Protein AF-A0A3N0AW78-F1 (afdb_monomer_lite)

Foldseek 3Di:
DVVVVVCVVVVPPPDVVVVVVVLVVLLVVLVVLVVVLCLVVLLVVLLQVVLLVVCCVPPVDSDDDDDPVVCVVNVVSVVVSVVSVVVCLVVQVVPPDCVLVPDPDDPLVVQLVVLLVVLLVQLVSSLVSNLVSQCVNVNPVSNPCSVVSNVSSNVSSVVSSVVSSVVSVVSSVVVVVVVVVVVVVVVD

Secondary structure (DSSP, 8-state):
-HHHHTTTTTS----HHHHHHHHHHHHHHHHHHHHHHHHHHHHHHHHHHHHHHHHHHHHS-------HHHHHHHHHHHHHHHHHHHHHHHTTTT-TTSHHHH-SS--HHHHHHHHHHHHHHHHHHHHHHHHHHHHHHHGGGSGGGHHHHHHHHHHHHHHHHHHHHHHHHHHHHHHHHHHHHHHHTT--

Radius of gyration: 22.64 Å; chains: 1; bounding box: 55×50×69 Å

Structure (mmCIF, N/CA/C/O backbone):
data_AF-A0A3N0AW78-F1
#
_entry.id   AF-A0A3N0AW78-F1
#
loop_
_atom_site.group_PDB
_atom_site.id
_atom_site.type_symbol
_atom_site.label_atom_id
_atom_site.label_alt_id
_atom_site.label_comp_id
_atom_site.label_asym_id
_atom_site.label_entity_id
_atom_site.label_seq_id
_atom_site.pdbx_PDB_ins_code
_atom_site.Cartn_x
_atom_site.Cartn_y
_atom_site.Cartn_z
_atom_site.occupancy
_atom_site.B_iso_or_equiv
_atom_site.auth_seq_id
_atom_site.auth_comp_id
_atom_site.auth_asym_id
_atom_site.auth_atom_id
_atom_site.pdbx_PDB_model_num
ATOM 1 N N . MET A 1 1 ? -12.437 31.546 28.040 1.00 51.41 1 MET A N 1
ATOM 2 C CA . MET A 1 1 ? -13.602 30.676 27.746 1.00 51.41 1 MET A CA 1
ATOM 3 C C . MET A 1 1 ? -14.716 31.369 26.940 1.00 51.41 1 MET A C 1
ATOM 5 O O . MET A 1 1 ? -15.372 30.677 26.182 1.00 51.41 1 MET A O 1
ATOM 9 N N . LYS A 1 2 ? -14.874 32.707 26.974 1.00 56.44 2 LYS A N 1
ATOM 10 C CA . LYS A 1 2 ? -15.950 33.441 26.257 1.00 56.44 2 LYS A CA 1
ATOM 11 C C . LYS A 1 2 ? -15.893 33.446 24.713 1.00 56.44 2 LYS A C 1
ATOM 13 O O . LYS A 1 2 ? -16.910 33.643 24.065 1.00 56.44 2 LYS A O 1
ATOM 18 N N . LEU A 1 3 ? -14.725 33.222 24.104 1.00 59.75 3 LEU A N 1
ATOM 19 C CA . LEU A 1 3 ? -14.561 33.245 22.638 1.00 59.75 3 LEU A CA 1
ATOM 20 C C . LEU A 1 3 ? -15.165 32.027 21.927 1.00 59.75 3 LEU A C 1
ATOM 22 O O . LEU A 1 3 ? -15.416 32.118 20.734 1.00 59.75 3 LEU A O 1
ATOM 26 N N . ILE A 1 4 ? -15.373 30.910 22.631 1.00 62.22 4 ILE A N 1
ATOM 27 C CA . ILE A 1 4 ? -15.897 29.653 22.063 1.00 62.22 4 ILE A CA 1
ATOM 28 C C . ILE A 1 4 ? -17.434 29.630 22.111 1.00 62.22 4 ILE A C 1
ATOM 30 O O . ILE A 1 4 ? -18.073 29.039 21.245 1.00 62.22 4 ILE A O 1
ATOM 34 N N . GLU A 1 5 ? -18.044 30.322 23.077 1.00 66.81 5 GLU A N 1
ATOM 35 C CA . GLU A 1 5 ? -19.503 30.370 23.244 1.00 66.81 5 GLU A CA 1
ATOM 36 C C . GLU A 1 5 ? -20.218 31.063 22.081 1.00 66.81 5 GLU A C 1
ATOM 38 O O . GLU A 1 5 ? -21.252 30.569 21.642 1.00 66.81 5 GLU A O 1
ATOM 43 N N . GLN A 1 6 ? -19.647 32.134 21.516 1.00 69.88 6 GLN A N 1
ATOM 44 C CA . GLN A 1 6 ? -20.241 32.835 20.363 1.00 69.88 6 GLN A CA 1
ATOM 45 C C . GLN A 1 6 ? -20.365 31.942 19.115 1.00 69.88 6 GLN A C 1
ATOM 47 O O . GLN A 1 6 ? -21.234 32.160 18.277 1.00 69.88 6 GLN A O 1
ATOM 52 N N . TRP A 1 7 ? -19.511 30.919 18.997 1.00 65.88 7 TRP A N 1
ATOM 53 C CA . TRP A 1 7 ? -19.499 30.015 17.849 1.00 65.88 7 TRP A CA 1
ATOM 54 C C . TRP A 1 7 ? -20.380 28.783 18.051 1.00 65.88 7 TRP A C 1
ATOM 56 O O . TRP A 1 7 ? -20.677 28.105 17.075 1.00 65.88 7 TRP A O 1
ATOM 66 N N . ARG A 1 8 ? -20.874 28.515 19.271 1.00 59.47 8 ARG A N 1
ATOM 67 C CA . ARG A 1 8 ? -21.789 27.387 19.535 1.00 59.47 8 ARG A CA 1
ATOM 68 C C . ARG A 1 8 ? -23.083 27.468 18.725 1.00 59.47 8 ARG A C 1
ATOM 70 O O . ARG A 1 8 ? -23.620 26.428 18.368 1.00 59.47 8 ARG A O 1
ATOM 77 N N . ALA A 1 9 ? -23.538 28.674 18.385 1.00 58.69 9 ALA A N 1
ATOM 78 C CA . ALA A 1 9 ? -24.692 28.879 17.511 1.00 58.69 9 ALA A CA 1
ATOM 79 C C . ALA A 1 9 ? -24.455 28.387 16.067 1.00 58.69 9 ALA A C 1
ATOM 81 O O . ALA A 1 9 ? -25.405 28.016 15.388 1.00 58.69 9 ALA A O 1
ATOM 82 N N . TYR A 1 10 ? -23.195 28.341 15.615 1.00 57.75 10 TYR A N 1
ATOM 83 C CA . TYR A 1 10 ? -22.798 27.877 14.279 1.00 57.75 10 TYR A CA 1
ATOM 84 C C . TYR A 1 10 ? -22.398 26.400 14.236 1.00 57.75 10 TYR A C 1
ATOM 86 O O . TYR A 1 10 ? -22.249 25.842 13.154 1.00 57.75 10 TYR A O 1
ATOM 94 N N . VAL A 1 11 ? -22.207 25.763 15.395 1.00 59.91 11 VAL A N 1
ATOM 95 C CA . VAL A 1 11 ? -21.771 24.358 15.480 1.00 59.91 11 VAL A CA 1
ATOM 96 C C . VAL A 1 11 ? -22.898 23.389 15.102 1.00 59.91 11 VAL A C 1
ATOM 98 O O . VAL A 1 11 ? -22.609 22.246 14.765 1.00 59.91 11 VAL A O 1
ATOM 101 N N . GLY A 1 12 ? -24.152 23.857 15.054 1.00 51.00 12 GLY A N 1
ATOM 102 C CA . GLY A 1 12 ? -25.313 23.026 14.735 1.00 51.00 12 GLY A CA 1
ATOM 103 C C . GLY A 1 12 ? -25.547 21.926 15.784 1.00 51.00 12 GLY A C 1
ATOM 104 O O . GLY A 1 12 ? -24.641 21.572 16.542 1.00 51.00 12 GLY A O 1
ATOM 105 N N . PRO A 1 13 ? -26.771 21.393 15.908 1.00 56.62 13 PRO A N 1
ATOM 106 C CA . PRO A 1 13 ? -26.997 20.223 16.742 1.00 56.62 13 PRO A CA 1
ATOM 107 C C . PRO A 1 13 ? -26.188 19.048 16.180 1.00 56.62 13 PRO A C 1
ATOM 109 O O . PRO A 1 13 ? -26.286 18.707 15.001 1.00 56.62 13 PRO A O 1
ATOM 112 N N . VAL A 1 14 ? -25.355 18.463 17.038 1.00 59.09 14 VAL A N 1
ATOM 113 C CA . VAL A 1 14 ? -24.539 17.288 16.734 1.00 59.09 14 VAL A CA 1
ATOM 114 C C . VAL A 1 14 ? -25.465 16.075 16.745 1.00 59.09 14 VAL A C 1
ATOM 116 O O . VAL A 1 14 ? -25.577 15.364 17.739 1.00 59.09 14 VAL A O 1
ATOM 119 N N . ASP A 1 15 ? -26.212 15.899 15.659 1.00 72.31 15 ASP A N 1
ATOM 120 C CA . ASP A 1 15 ? -26.985 14.684 15.453 1.00 72.31 15 ASP A CA 1
ATOM 121 C C . ASP A 1 15 ? -26.015 13.520 15.235 1.00 72.31 15 ASP A C 1
ATOM 123 O O . ASP A 1 15 ? -25.160 13.556 14.348 1.00 72.31 15 ASP A O 1
ATOM 127 N N . GLU A 1 16 ? -26.192 12.446 16.001 1.00 68.31 16 GLU A N 1
ATOM 128 C CA . GLU A 1 16 ? -25.388 11.218 15.915 1.00 68.31 16 GLU A CA 1
ATOM 129 C C . GLU A 1 16 ? -25.355 10.650 14.481 1.00 68.31 16 GLU A C 1
ATOM 131 O O . GLU A 1 16 ? -24.346 10.124 14.009 1.00 68.31 16 GLU A O 1
ATOM 136 N N . ARG A 1 17 ? -26.447 10.841 13.727 1.00 67.94 17 ARG A N 1
ATOM 137 C CA . ARG A 1 17 ? -26.541 10.476 12.305 1.00 67.94 17 ARG A CA 1
ATOM 138 C C . ARG A 1 17 ? -25.635 11.328 11.416 1.00 67.94 17 ARG A C 1
ATOM 140 O O . ARG A 1 17 ? -24.994 10.788 10.517 1.00 67.94 17 ARG A O 1
ATOM 147 N N . VAL A 1 18 ? -25.561 12.634 11.678 1.00 69.38 18 VAL A N 1
ATOM 148 C CA . VAL A 1 18 ? -24.698 13.572 10.944 1.00 69.38 18 VAL A CA 1
ATOM 149 C C . VAL A 1 18 ? -23.228 13.270 11.237 1.00 69.38 18 VAL A C 1
ATOM 151 O O . VAL A 1 18 ? -22.405 13.289 10.322 1.00 69.38 18 VAL A O 1
ATOM 154 N N . GLU A 1 19 ? -22.883 12.907 12.476 1.00 71.38 19 GLU A N 1
ATOM 155 C CA . GLU A 1 19 ? -21.530 12.449 12.815 1.00 71.38 19 GLU A CA 1
ATOM 156 C C . GLU A 1 19 ? -21.161 11.135 12.116 1.00 71.38 19 GLU A C 1
ATOM 158 O O . GLU A 1 19 ? -20.058 11.016 11.573 1.00 71.38 19 GLU A O 1
ATOM 163 N N . ALA A 1 20 ? -22.079 10.165 12.079 1.00 69.88 20 ALA A N 1
ATOM 164 C CA . ALA A 1 20 ? -21.865 8.889 11.402 1.00 69.88 20 ALA A CA 1
ATOM 165 C C . ALA A 1 20 ? -21.663 9.066 9.887 1.00 69.88 20 ALA A C 1
ATOM 167 O O . ALA A 1 20 ? -20.743 8.483 9.302 1.00 69.88 20 ALA A O 1
ATOM 168 N N . GLU A 1 21 ? -22.482 9.903 9.248 1.00 73.00 21 GLU A N 1
ATOM 169 C CA . GLU A 1 21 ? -22.379 10.196 7.819 1.00 73.00 21 GLU A CA 1
ATOM 170 C C . GLU A 1 21 ? -21.106 10.986 7.487 1.00 73.00 21 GLU A C 1
ATOM 172 O O . GLU A 1 21 ? -20.368 10.620 6.570 1.00 73.00 21 GLU A O 1
ATOM 177 N N . SER A 1 22 ? -20.774 11.997 8.292 1.00 71.69 22 SER A N 1
ATOM 178 C CA . SER A 1 22 ? -19.525 12.756 8.184 1.00 71.69 22 SER A CA 1
ATOM 179 C C . SER A 1 22 ? -18.301 11.841 8.301 1.00 71.69 22 SER A C 1
ATOM 181 O O . SER A 1 22 ? -17.409 11.867 7.449 1.00 71.69 22 SER A O 1
ATOM 183 N N . ASN A 1 23 ? -18.283 10.940 9.290 1.00 76.81 23 ASN A N 1
ATOM 184 C CA . ASN A 1 23 ? -17.215 9.955 9.452 1.00 76.81 23 ASN A CA 1
ATOM 185 C C . ASN A 1 23 ? -17.100 9.041 8.223 1.00 76.81 23 ASN A C 1
ATOM 187 O O . ASN A 1 23 ? -15.996 8.811 7.731 1.00 76.81 23 ASN A O 1
ATOM 191 N N . ARG A 1 24 ? -18.225 8.569 7.672 1.00 76.19 24 ARG A N 1
ATOM 192 C CA . ARG A 1 24 ? -18.238 7.756 6.448 1.00 76.19 24 ARG A CA 1
ATOM 193 C C . ARG A 1 24 ? -17.632 8.502 5.258 1.00 76.19 24 ARG A C 1
ATOM 195 O O . ARG A 1 24 ? -16.823 7.917 4.540 1.00 76.19 24 ARG A O 1
ATOM 202 N N . ILE A 1 25 ? -17.977 9.774 5.067 1.00 79.38 25 ILE A N 1
ATOM 203 C CA . ILE A 1 25 ? -17.415 10.612 3.997 1.00 79.38 25 ILE A CA 1
ATOM 204 C C . ILE A 1 25 ? -15.894 10.728 4.157 1.00 79.38 25 ILE A C 1
ATOM 206 O O . ILE A 1 25 ? -15.162 10.489 3.196 1.00 79.38 25 ILE A O 1
ATOM 210 N N . TYR A 1 26 ? -15.402 11.004 5.370 1.00 80.31 26 TYR A N 1
ATOM 211 C CA . TYR A 1 26 ? -13.960 11.069 5.632 1.00 80.31 26 TYR A CA 1
ATOM 212 C C . TYR A 1 26 ? -13.252 9.737 5.379 1.00 80.31 26 TYR A C 1
ATOM 214 O O . TYR A 1 26 ? -12.168 9.733 4.798 1.00 80.31 26 TYR A O 1
ATOM 222 N N . LYS A 1 27 ? -13.864 8.609 5.761 1.00 79.62 27 LYS A N 1
ATOM 223 C CA . LYS A 1 27 ? -13.319 7.271 5.492 1.00 79.62 27 LYS A CA 1
ATOM 224 C C . LYS A 1 27 ? -13.191 7.011 3.994 1.00 79.62 27 LYS A C 1
ATOM 226 O O . LYS A 1 27 ? -12.123 6.618 3.533 1.00 79.62 27 LYS A O 1
ATOM 231 N N . VAL A 1 28 ? -14.256 7.253 3.230 1.00 83.75 28 VAL A N 1
ATOM 232 C CA . VAL A 1 28 ? -14.262 7.039 1.773 1.00 83.75 28 VAL A CA 1
ATOM 233 C C . VAL A 1 28 ? -13.249 7.955 1.090 1.00 83.75 28 VAL A C 1
ATOM 235 O O . VAL A 1 28 ? -12.439 7.481 0.294 1.00 83.75 28 VAL A O 1
ATOM 238 N N . GLY A 1 29 ? -13.245 9.245 1.439 1.00 84.75 29 GLY A N 1
ATOM 239 C CA . GLY A 1 29 ? -12.297 10.215 0.895 1.00 84.75 29 GLY A CA 1
ATOM 240 C C . GLY A 1 29 ? -10.846 9.842 1.196 1.00 84.75 29 GLY A C 1
ATOM 241 O O . GLY A 1 29 ? -9.999 9.897 0.307 1.00 84.75 29 GLY A O 1
ATOM 242 N N . PHE A 1 30 ? -10.566 9.386 2.418 1.00 85.56 30 PHE A N 1
ATOM 243 C CA . PHE A 1 30 ? -9.241 8.912 2.796 1.00 85.56 30 PHE A CA 1
ATOM 244 C C . PHE A 1 30 ? -8.821 7.664 2.017 1.00 85.56 30 PHE A C 1
ATOM 246 O O . PHE A 1 30 ? -7.728 7.653 1.460 1.00 85.56 30 PHE A O 1
ATOM 253 N N . ILE A 1 31 ? -9.685 6.646 1.919 1.00 85.19 31 ILE A N 1
ATOM 254 C CA . ILE A 1 31 ? -9.394 5.427 1.148 1.00 85.19 31 ILE A CA 1
ATOM 255 C C . ILE A 1 31 ? -9.083 5.784 -0.308 1.00 85.19 31 ILE A C 1
ATOM 257 O O . ILE A 1 31 ? -8.090 5.307 -0.853 1.00 85.19 31 ILE A O 1
ATOM 261 N N . MET A 1 32 ? -9.895 6.646 -0.925 1.00 87.62 32 MET A N 1
ATOM 262 C CA . MET A 1 32 ? -9.710 7.065 -2.314 1.00 87.62 32 MET A CA 1
ATOM 263 C C . MET A 1 32 ? -8.387 7.815 -2.509 1.00 87.62 32 MET A C 1
ATOM 265 O O . MET A 1 32 ? -7.637 7.506 -3.436 1.00 87.62 32 MET A O 1
ATOM 269 N N . LEU A 1 33 ? -8.070 8.758 -1.614 1.00 88.38 33 LEU A N 1
ATOM 270 C CA . LEU A 1 33 ? -6.824 9.522 -1.655 1.00 88.38 33 LEU A CA 1
ATOM 271 C C . LEU A 1 33 ? -5.602 8.620 -1.457 1.00 88.38 33 LEU A C 1
ATOM 273 O O . LEU A 1 33 ? -4.654 8.692 -2.234 1.00 88.38 33 LEU A O 1
ATOM 277 N N . THR A 1 34 ? -5.619 7.761 -0.436 1.00 86.62 34 THR A N 1
ATOM 278 C CA . THR A 1 34 ? -4.512 6.847 -0.143 1.00 86.62 34 THR A CA 1
ATOM 279 C C . THR A 1 34 ? -4.315 5.845 -1.272 1.00 86.62 34 THR A C 1
ATOM 281 O O . THR A 1 34 ? -3.180 5.618 -1.677 1.00 86.62 34 THR A O 1
ATOM 284 N N . PHE A 1 35 ? -5.392 5.292 -1.836 1.00 87.50 35 PHE A N 1
ATOM 285 C CA . PHE A 1 35 ? -5.299 4.399 -2.989 1.00 87.50 35 PHE A CA 1
ATOM 286 C C . PHE A 1 35 ? -4.679 5.102 -4.204 1.00 87.50 35 PHE A C 1
ATOM 288 O O . PHE A 1 35 ? -3.705 4.603 -4.765 1.00 87.50 35 PHE A O 1
ATOM 295 N N . GLY A 1 36 ? -5.184 6.284 -4.574 1.00 87.88 36 GLY A N 1
ATOM 296 C CA . GLY A 1 36 ? -4.647 7.061 -5.693 1.00 87.88 36 GLY A CA 1
ATOM 297 C C . GLY A 1 36 ? -3.179 7.449 -5.496 1.00 87.88 36 GLY A C 1
ATOM 298 O O . GLY A 1 36 ? -2.376 7.319 -6.419 1.00 87.88 36 GLY A O 1
ATOM 299 N N . LEU A 1 37 ? -2.805 7.850 -4.276 1.00 88.81 37 LEU A N 1
ATOM 300 C CA . LEU A 1 37 ? -1.420 8.156 -3.925 1.00 88.81 37 LEU A CA 1
ATOM 301 C C . LEU A 1 37 ? -0.519 6.923 -4.058 1.00 88.81 37 LEU A C 1
ATOM 303 O O . LEU A 1 37 ? 0.545 7.014 -4.660 1.00 88.81 37 LEU A O 1
ATOM 307 N N . LEU A 1 38 ? -0.936 5.770 -3.529 1.00 87.75 38 LEU A N 1
ATOM 308 C CA . LEU A 1 38 ? -0.159 4.532 -3.614 1.00 87.75 38 LEU A CA 1
ATOM 309 C C . LEU A 1 38 ? 0.031 4.072 -5.062 1.00 87.75 38 LEU A C 1
ATOM 311 O O . LEU A 1 38 ? 1.125 3.637 -5.411 1.00 87.75 38 LEU A O 1
ATOM 315 N N . VAL A 1 39 ? -0.990 4.210 -5.913 1.00 90.12 39 VAL A N 1
ATOM 316 C CA . VAL A 1 39 ? -0.874 3.933 -7.354 1.00 90.12 39 VAL A CA 1
ATOM 317 C C . VAL A 1 39 ? 0.134 4.873 -8.008 1.00 90.12 39 VAL A C 1
ATOM 319 O O . VAL A 1 39 ? 1.018 4.406 -8.722 1.00 90.12 39 VAL A O 1
ATOM 322 N N . ALA A 1 40 ? 0.041 6.179 -7.747 1.00 88.31 40 ALA A N 1
ATOM 323 C CA . ALA A 1 40 ? 0.942 7.168 -8.333 1.00 88.31 40 ALA A CA 1
ATOM 324 C C . ALA A 1 40 ? 2.402 6.945 -7.905 1.00 88.31 40 ALA A C 1
ATOM 326 O O . ALA A 1 40 ? 3.297 6.920 -8.749 1.00 88.31 40 ALA A O 1
ATOM 327 N N . LEU A 1 41 ? 2.640 6.723 -6.609 1.00 87.25 41 LEU A N 1
ATOM 328 C CA . LEU A 1 41 ? 3.973 6.443 -6.070 1.00 87.25 41 LEU A CA 1
ATOM 329 C C . LEU A 1 41 ? 4.507 5.091 -6.546 1.00 87.25 41 LEU A C 1
ATOM 331 O O . LEU A 1 41 ? 5.673 4.978 -6.920 1.00 87.25 41 LEU A O 1
ATOM 335 N N . GLY A 1 42 ? 3.657 4.065 -6.564 1.00 87.50 42 GLY A N 1
ATOM 336 C CA . GLY A 1 42 ? 4.005 2.748 -7.084 1.00 87.50 42 GLY A CA 1
ATOM 337 C C . GLY A 1 42 ? 4.415 2.828 -8.552 1.00 87.50 42 GLY A C 1
ATOM 338 O O . GLY A 1 42 ? 5.451 2.302 -8.932 1.00 87.50 42 GLY A O 1
ATOM 339 N N . TYR A 1 43 ? 3.664 3.555 -9.374 1.00 89.75 43 TYR A N 1
ATOM 340 C CA . TYR A 1 43 ? 4.002 3.728 -10.781 1.00 89.75 43 TYR A CA 1
ATOM 341 C C . TYR A 1 43 ? 5.313 4.496 -10.991 1.00 89.75 43 TYR A C 1
ATOM 343 O O . TYR A 1 43 ? 6.199 4.017 -11.699 1.00 89.75 43 TYR A O 1
ATOM 351 N N . ASP A 1 44 ? 5.465 5.657 -10.342 1.00 88.19 44 ASP A N 1
ATOM 352 C CA . ASP A 1 44 ? 6.671 6.488 -10.447 1.00 88.19 44 ASP A CA 1
ATOM 353 C C . ASP A 1 44 ? 7.924 5.714 -10.003 1.00 88.19 44 ASP A C 1
ATOM 355 O O . ASP A 1 44 ? 8.942 5.737 -10.697 1.00 88.19 44 ASP A O 1
ATOM 359 N N . THR A 1 45 ? 7.837 4.944 -8.912 1.00 85.56 45 THR A N 1
ATOM 360 C CA . THR A 1 45 ? 8.948 4.093 -8.452 1.00 85.56 45 THR A CA 1
ATOM 361 C C . THR A 1 45 ? 9.295 2.987 -9.448 1.00 85.56 45 THR A C 1
ATOM 363 O O . THR A 1 45 ? 10.481 2.751 -9.681 1.00 85.56 45 THR A O 1
ATOM 366 N N . MET A 1 46 ? 8.307 2.355 -10.094 1.00 88.25 46 MET A N 1
ATOM 367 C CA . MET A 1 46 ? 8.560 1.337 -11.122 1.00 88.25 46 MET A CA 1
ATOM 368 C C . MET A 1 46 ? 9.242 1.924 -12.359 1.00 88.25 46 MET A C 1
ATOM 370 O O . MET A 1 46 ? 10.258 1.387 -12.796 1.00 88.25 46 MET A O 1
ATOM 374 N N . VAL A 1 47 ? 8.733 3.037 -12.900 1.00 88.56 47 VAL A N 1
ATOM 375 C CA . VAL A 1 47 ? 9.340 3.721 -14.059 1.00 88.56 47 VAL A CA 1
ATOM 376 C C . VAL A 1 47 ? 10.793 4.069 -13.759 1.00 88.56 47 VAL A C 1
ATOM 378 O O . VAL A 1 47 ? 11.693 3.751 -14.536 1.00 88.56 47 VAL A O 1
ATOM 381 N N . ARG A 1 48 ? 11.032 4.663 -12.589 1.00 85.44 48 ARG A N 1
ATOM 382 C CA . ARG A 1 48 ? 12.367 5.011 -12.106 1.00 85.44 48 ARG A CA 1
ATOM 383 C C . ARG A 1 48 ? 13.275 3.791 -12.038 1.00 85.44 48 ARG A C 1
ATOM 385 O O . ARG A 1 48 ? 14.354 3.809 -12.623 1.00 85.44 48 ARG A O 1
ATOM 392 N N . GLN A 1 49 ? 12.844 2.725 -11.373 1.00 86.19 49 GLN A N 1
ATOM 393 C CA . GLN A 1 49 ? 13.636 1.506 -11.246 1.00 86.19 49 GLN A CA 1
ATOM 394 C C . GLN A 1 49 ? 14.065 0.955 -12.617 1.00 86.19 49 GLN A C 1
ATOM 396 O O . GLN A 1 49 ? 15.211 0.541 -12.771 1.00 86.19 49 GLN A O 1
ATOM 401 N N . ILE A 1 50 ? 13.176 0.977 -13.616 1.00 85.38 50 ILE A N 1
ATOM 402 C CA . ILE A 1 50 ? 13.479 0.503 -14.979 1.00 85.38 50 ILE A CA 1
ATOM 403 C C . ILE A 1 50 ? 14.510 1.398 -15.654 1.00 85.38 50 ILE A C 1
ATOM 405 O O . ILE A 1 50 ? 15.459 0.891 -16.243 1.00 85.38 50 ILE A O 1
ATOM 409 N N . VAL A 1 51 ? 14.337 2.719 -15.563 1.00 86.25 51 VAL A N 1
ATOM 410 C CA . VAL A 1 51 ? 15.287 3.685 -16.130 1.00 86.25 51 VAL A CA 1
ATOM 411 C C . VAL A 1 51 ? 16.673 3.488 -15.522 1.00 86.25 51 VAL A C 1
ATOM 413 O O . VAL A 1 51 ? 17.652 3.441 -16.257 1.00 86.25 51 VAL A O 1
ATOM 416 N N . TRP A 1 52 ? 16.747 3.299 -14.204 1.00 84.38 52 TRP A N 1
ATOM 417 C CA . TRP A 1 52 ? 18.006 3.061 -13.503 1.00 84.38 52 TRP A CA 1
ATOM 418 C C . TRP A 1 52 ? 18.690 1.761 -13.933 1.00 84.38 52 TRP A C 1
ATOM 420 O O . TRP A 1 52 ? 19.879 1.769 -14.235 1.00 84.38 52 TRP A O 1
ATOM 430 N N . MET A 1 53 ? 17.943 0.654 -14.010 1.00 83.00 53 MET A N 1
ATOM 431 C CA . MET A 1 53 ? 18.478 -0.624 -14.501 1.00 83.00 53 MET A CA 1
ATOM 432 C C . MET A 1 53 ? 18.998 -0.492 -15.935 1.00 83.00 53 MET A C 1
ATOM 434 O O . MET A 1 53 ? 20.113 -0.905 -16.233 1.00 83.00 53 MET A O 1
ATOM 438 N N . ARG A 1 54 ? 18.219 0.160 -16.802 1.00 81.12 54 ARG A N 1
ATOM 439 C CA . ARG A 1 54 ? 18.586 0.398 -18.199 1.00 81.12 54 ARG A CA 1
ATOM 440 C C . ARG A 1 54 ? 19.855 1.240 -18.325 1.00 81.12 54 ARG A C 1
ATOM 442 O O . ARG A 1 54 ? 20.667 0.991 -19.207 1.00 81.12 54 ARG A O 1
ATOM 449 N N . GLU A 1 55 ? 20.014 2.249 -17.477 1.00 82.38 55 GLU A N 1
ATOM 450 C CA . GLU A 1 55 ? 21.203 3.097 -17.468 1.00 82.38 55 GLU A CA 1
ATOM 451 C C . GLU A 1 55 ? 22.446 2.313 -17.036 1.00 82.38 55 GLU A C 1
ATOM 453 O O . GLU A 1 55 ? 23.474 2.400 -17.703 1.00 82.38 55 GLU A O 1
ATOM 458 N N . ILE A 1 56 ? 22.337 1.476 -15.998 1.00 83.25 56 ILE A N 1
ATOM 459 C CA . ILE A 1 56 ? 23.421 0.571 -15.586 1.00 83.25 56 ILE A CA 1
ATOM 460 C C . ILE A 1 56 ? 23.859 -0.319 -16.747 1.00 83.25 56 ILE A C 1
ATOM 462 O O . ILE A 1 56 ? 25.057 -0.420 -17.005 1.00 83.25 56 ILE A O 1
ATOM 466 N N . ASP A 1 57 ? 22.905 -0.913 -17.465 1.00 80.50 57 ASP A N 1
ATOM 467 C CA . ASP A 1 57 ? 23.198 -1.793 -18.598 1.00 80.50 57 ASP A CA 1
ATOM 468 C C . ASP A 1 57 ? 23.915 -1.058 -19.747 1.00 80.50 57 ASP A C 1
ATOM 470 O O . ASP A 1 57 ? 24.704 -1.662 -20.473 1.00 80.50 57 ASP A O 1
ATOM 474 N N . MET A 1 58 ? 23.657 0.243 -19.928 1.00 80.81 58 MET A N 1
ATOM 475 C CA . MET A 1 58 ? 24.220 1.037 -21.028 1.00 80.81 58 MET A CA 1
ATOM 476 C C . MET A 1 58 ? 25.556 1.705 -20.704 1.00 80.81 58 MET A C 1
ATOM 478 O O . MET A 1 58 ? 26.428 1.767 -21.569 1.00 80.81 58 MET A O 1
ATOM 482 N N . THR A 1 59 ? 25.705 2.271 -19.507 1.00 79.62 59 THR A N 1
ATOM 483 C CA . THR A 1 59 ? 26.828 3.162 -19.162 1.00 79.62 59 THR A CA 1
ATOM 484 C C . THR A 1 59 ? 27.634 2.679 -17.960 1.00 79.62 59 THR A C 1
ATOM 486 O O . THR A 1 59 ? 28.706 3.221 -17.694 1.00 79.62 59 THR A O 1
ATOM 489 N N . GLY A 1 60 ? 27.148 1.684 -17.208 1.00 77.31 60 GLY A N 1
ATOM 490 C CA . GLY A 1 60 ? 27.778 1.184 -15.979 1.00 77.31 60 GLY A CA 1
ATOM 491 C C . GLY A 1 60 ? 27.724 2.152 -14.789 1.00 77.31 60 GLY A C 1
ATOM 492 O O . GLY A 1 60 ? 27.997 1.755 -13.657 1.00 77.31 60 GLY A O 1
ATOM 493 N N . SER A 1 61 ? 27.333 3.410 -15.006 1.00 66.62 61 SER A N 1
ATOM 494 C CA . SER A 1 61 ? 27.082 4.402 -13.967 1.00 66.62 61 SER A CA 1
ATOM 495 C C . SER A 1 61 ? 25.572 4.573 -13.830 1.00 66.62 61 SER A C 1
ATOM 497 O O . SER A 1 61 ? 24.966 5.284 -14.621 1.00 66.62 61 SER A O 1
ATOM 499 N N . GLY A 1 62 ? 24.942 3.921 -12.850 1.00 63.25 62 GLY A N 1
ATOM 500 C CA . GLY A 1 62 ? 23.511 4.087 -12.553 1.00 63.25 62 GLY A CA 1
ATOM 501 C C . GLY A 1 62 ? 23.193 5.462 -11.953 1.00 63.25 62 GLY A C 1
ATOM 502 O O . GLY A 1 62 ? 22.738 5.547 -10.808 1.00 63.25 62 GLY A O 1
ATOM 503 N N . ALA A 1 63 ? 23.511 6.535 -12.678 1.00 63.12 63 ALA A N 1
ATOM 504 C CA . ALA A 1 63 ? 23.475 7.918 -12.237 1.00 63.12 63 ALA A CA 1
ATOM 505 C C . ALA A 1 63 ? 22.038 8.453 -12.224 1.00 63.12 63 ALA A C 1
ATOM 507 O O . ALA A 1 63 ? 21.628 9.298 -13.014 1.00 63.12 63 ALA A O 1
ATOM 508 N N . MET A 1 64 ? 21.268 8.003 -11.239 1.00 64.69 64 MET A N 1
ATOM 509 C CA . MET A 1 64 ? 19.908 8.476 -11.049 1.00 64.69 64 MET A CA 1
ATOM 510 C C . MET A 1 64 ? 19.883 9.893 -10.461 1.00 64.69 64 MET A C 1
ATOM 512 O O . MET A 1 64 ? 20.215 10.103 -9.292 1.00 64.69 64 MET A O 1
ATOM 516 N N . GLN A 1 65 ? 19.447 10.880 -11.247 1.00 62.59 65 GLN A N 1
ATOM 517 C CA . GLN A 1 65 ? 19.218 12.231 -10.736 1.00 62.59 65 GLN A CA 1
ATOM 518 C C . GLN A 1 65 ? 17.873 12.321 -10.013 1.00 62.59 65 GLN A C 1
ATOM 520 O O . GLN A 1 65 ? 16.797 12.252 -10.610 1.00 62.59 65 GLN A O 1
ATOM 525 N N . TYR A 1 66 ? 17.941 12.522 -8.700 1.00 63.31 66 TYR A N 1
ATOM 526 C CA . TYR A 1 66 ? 16.780 12.828 -7.882 1.00 63.31 66 TYR A CA 1
ATOM 527 C C . TYR A 1 66 ? 16.639 14.334 -7.674 1.00 63.31 66 TYR A C 1
ATOM 529 O O . TYR A 1 66 ? 17.546 14.997 -7.174 1.00 63.31 66 TYR A O 1
ATOM 537 N N . GLY A 1 67 ? 15.457 14.872 -7.972 1.00 74.44 67 GLY A N 1
ATOM 538 C CA . GLY A 1 67 ? 15.086 16.201 -7.498 1.00 74.44 67 GLY A CA 1
ATOM 539 C C . GLY A 1 67 ? 14.743 16.139 -6.011 1.00 74.44 67 GLY A C 1
ATOM 540 O O . GLY A 1 67 ? 13.755 15.507 -5.643 1.00 74.44 67 GLY A O 1
ATOM 541 N N . MET A 1 68 ? 15.511 16.821 -5.156 1.00 75.06 68 MET A N 1
ATOM 542 C CA . MET A 1 68 ? 15.253 16.911 -3.705 1.00 75.06 68 MET A CA 1
ATOM 543 C C . MET A 1 68 ? 13.799 17.310 -3.389 1.00 75.06 68 MET A C 1
ATOM 545 O O . MET A 1 68 ? 13.183 16.782 -2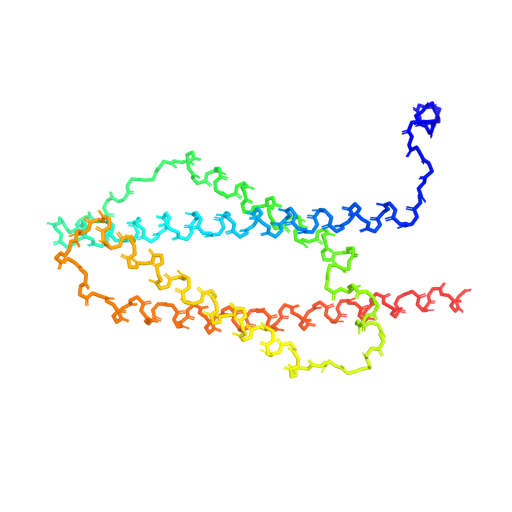.465 1.00 75.06 68 MET A O 1
ATOM 549 N N . PHE A 1 69 ? 13.225 18.194 -4.210 1.00 81.56 69 PHE A N 1
ATOM 550 C CA . PHE A 1 69 ? 11.839 18.644 -4.092 1.00 81.56 69 PHE A CA 1
ATOM 551 C C . PHE A 1 69 ? 10.813 17.508 -4.247 1.00 81.56 69 PHE A C 1
ATOM 553 O O . PHE A 1 69 ? 9.841 17.454 -3.498 1.00 81.56 69 PHE A O 1
ATOM 560 N N . HIS A 1 70 ? 11.045 16.562 -5.163 1.00 80.19 70 HIS A N 1
ATOM 561 C CA . HIS A 1 70 ? 10.142 15.429 -5.381 1.00 80.19 70 HIS A CA 1
ATOM 562 C C . HIS A 1 70 ? 10.042 14.552 -4.127 1.00 80.19 70 HIS A C 1
ATOM 564 O O . HIS A 1 70 ? 8.945 14.256 -3.657 1.00 80.19 70 HIS A O 1
ATOM 570 N N . PHE A 1 71 ? 11.184 14.213 -3.522 1.00 79.62 71 PHE A N 1
ATOM 571 C CA . PHE A 1 71 ? 11.203 13.442 -2.280 1.00 79.62 71 PHE A CA 1
ATOM 572 C C . PHE A 1 71 ? 10.524 14.162 -1.123 1.00 79.62 71 PHE A C 1
ATOM 574 O O . PHE A 1 71 ? 9.827 13.515 -0.343 1.00 79.62 71 PHE A O 1
ATOM 581 N N . ALA A 1 72 ? 10.703 15.479 -1.014 1.00 85.50 72 ALA A N 1
ATOM 582 C CA . ALA A 1 72 ? 10.066 16.264 0.035 1.00 85.50 72 ALA A CA 1
ATOM 583 C C . ALA A 1 72 ? 8.532 16.183 -0.059 1.00 85.50 72 ALA A C 1
ATOM 585 O O . ALA A 1 72 ? 7.871 15.879 0.934 1.00 85.50 72 ALA A O 1
ATOM 586 N N . VAL A 1 73 ? 7.973 16.373 -1.259 1.00 86.38 73 VAL A N 1
ATOM 587 C CA . VAL A 1 73 ? 6.520 16.310 -1.490 1.00 86.38 73 VAL A CA 1
ATOM 588 C C . VAL A 1 73 ? 5.979 14.899 -1.251 1.00 86.38 73 VAL A C 1
ATOM 590 O O . VAL A 1 73 ? 4.990 14.737 -0.537 1.00 86.38 73 VAL A O 1
ATOM 593 N N . VAL A 1 74 ? 6.641 13.868 -1.782 1.00 83.56 74 VAL A N 1
ATOM 594 C CA . VAL A 1 74 ? 6.226 12.468 -1.587 1.00 83.56 74 VAL A CA 1
ATOM 595 C C . VAL A 1 74 ? 6.259 12.080 -0.109 1.00 83.56 74 VAL A C 1
ATOM 597 O O . VAL A 1 74 ? 5.301 11.501 0.402 1.00 83.56 74 VAL A O 1
ATOM 600 N N . SER A 1 75 ? 7.326 12.443 0.603 1.00 83.44 75 SER A N 1
ATOM 601 C CA . SER A 1 75 ? 7.471 12.142 2.032 1.00 83.44 75 SER A CA 1
ATOM 602 C C . SER A 1 75 ? 6.401 12.845 2.865 1.00 83.44 75 SER A C 1
ATOM 604 O O . SER A 1 75 ? 5.841 12.249 3.783 1.00 83.44 75 SER A O 1
ATOM 606 N N . TRP A 1 76 ? 6.066 14.091 2.520 1.00 89.25 76 TRP A N 1
ATOM 607 C CA . TRP A 1 76 ? 4.986 14.831 3.167 1.00 89.25 76 TRP A CA 1
ATOM 608 C C . TRP A 1 76 ? 3.614 14.175 2.943 1.00 89.25 76 TRP A C 1
ATOM 610 O O . TRP A 1 76 ? 2.832 14.015 3.883 1.00 89.25 76 TRP A O 1
ATOM 620 N N . LEU A 1 77 ? 3.322 13.729 1.719 1.00 86.69 77 LEU A N 1
ATOM 621 C CA . LEU A 1 77 ? 2.073 13.028 1.402 1.00 86.69 77 LEU A CA 1
ATOM 622 C C . LEU A 1 77 ? 1.969 11.670 2.116 1.00 86.69 77 LEU A C 1
ATOM 624 O O . LEU A 1 77 ? 0.907 11.316 2.628 1.00 86.69 77 LEU A O 1
ATOM 628 N N . LEU A 1 78 ? 3.076 10.935 2.228 1.00 84.69 78 LEU A N 1
ATOM 629 C CA . LEU A 1 78 ? 3.123 9.696 3.006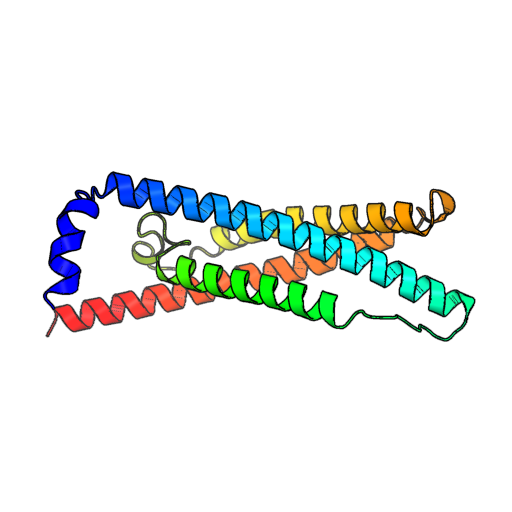 1.00 84.69 78 LEU A CA 1
ATOM 630 C C . LEU A 1 78 ? 2.905 9.954 4.502 1.00 84.69 78 LEU A C 1
ATOM 632 O O . LEU A 1 78 ? 2.121 9.247 5.137 1.00 84.69 78 LEU A O 1
ATOM 636 N N . LEU A 1 79 ? 3.542 10.990 5.058 1.00 88.62 79 LEU A N 1
ATOM 637 C CA . LEU A 1 79 ? 3.370 11.383 6.456 1.00 88.62 79 LEU A CA 1
ATOM 638 C C . LEU A 1 79 ? 1.915 11.756 6.758 1.00 88.62 79 LEU A C 1
ATOM 640 O O . LEU A 1 79 ? 1.352 11.288 7.746 1.00 88.62 79 LEU A O 1
ATOM 644 N N . THR A 1 80 ? 1.289 12.568 5.906 1.00 87.69 80 THR A N 1
ATOM 645 C CA . THR A 1 80 ? -0.118 12.960 6.084 1.00 87.69 80 THR A CA 1
ATOM 646 C C . THR A 1 80 ? -1.051 11.752 6.015 1.00 87.69 80 THR A C 1
ATOM 648 O O . THR A 1 80 ? -1.916 11.614 6.881 1.00 87.69 80 THR A O 1
ATOM 651 N N . CYS A 1 81 ? -0.826 10.814 5.088 1.00 86.88 81 CYS A N 1
ATOM 652 C CA . CYS A 1 81 ? -1.587 9.564 5.044 1.00 86.88 81 CYS A CA 1
ATOM 653 C C . CYS A 1 81 ? -1.407 8.720 6.313 1.00 86.88 81 CYS A C 1
ATOM 655 O O . CYS A 1 81 ? -2.391 8.210 6.849 1.00 86.88 81 CYS A O 1
ATOM 657 N N . LEU A 1 82 ? -0.179 8.612 6.832 1.00 86.56 82 LEU A N 1
ATOM 658 C CA . LEU A 1 82 ? 0.112 7.896 8.076 1.00 86.56 82 LEU A CA 1
ATOM 659 C C . LEU A 1 82 ? -0.631 8.522 9.265 1.00 86.56 82 LEU A C 1
ATOM 661 O O . LEU A 1 82 ? -1.280 7.817 10.037 1.00 86.56 82 LEU A O 1
ATOM 665 N N . VAL A 1 83 ? -0.578 9.850 9.398 1.00 86.50 83 VAL A N 1
ATOM 666 C CA . VAL A 1 83 ? -1.277 10.580 10.464 1.00 86.50 83 VAL A CA 1
ATOM 667 C C . VAL A 1 83 ? -2.787 10.362 10.360 1.00 86.50 83 VAL A C 1
ATOM 669 O O . VAL A 1 83 ? -3.423 10.015 11.356 1.00 86.50 83 VAL A O 1
ATOM 672 N N . CYS A 1 84 ? -3.368 10.485 9.164 1.00 84.88 84 CYS A N 1
ATOM 673 C CA . CYS A 1 84 ? -4.787 10.214 8.936 1.00 84.88 84 CYS A CA 1
ATOM 674 C C . CYS A 1 84 ? -5.167 8.766 9.282 1.00 84.88 84 CYS A C 1
ATOM 676 O O . CYS A 1 84 ? -6.183 8.560 9.948 1.00 84.88 84 CYS A O 1
ATOM 678 N N . ALA A 1 85 ? -4.343 7.780 8.910 1.00 81.56 85 ALA A N 1
ATOM 679 C CA . ALA A 1 85 ? -4.556 6.376 9.257 1.00 81.56 85 ALA A CA 1
ATOM 680 C C . ALA A 1 85 ? -4.553 6.159 10.778 1.00 81.56 85 ALA A C 1
ATOM 682 O O . ALA A 1 85 ? -5.428 5.470 11.307 1.00 81.56 85 ALA A O 1
ATOM 683 N N . VAL A 1 86 ? -3.616 6.783 11.504 1.00 80.69 86 VAL A N 1
ATOM 684 C CA . VAL A 1 86 ? -3.551 6.722 12.974 1.00 80.69 86 VAL A CA 1
ATOM 685 C C . VAL A 1 86 ? -4.789 7.361 13.600 1.00 80.69 86 VAL A C 1
ATOM 687 O O . VAL A 1 86 ? -5.411 6.761 14.477 1.00 80.69 86 VAL A O 1
ATOM 690 N N . LEU A 1 87 ? -5.182 8.556 13.154 1.00 81.56 87 LEU A N 1
ATOM 691 C CA . LEU A 1 87 ? -6.349 9.262 13.688 1.00 81.56 87 LEU A CA 1
ATOM 692 C C . LEU A 1 87 ? -7.646 8.477 13.455 1.00 81.56 87 LEU A C 1
ATOM 694 O O . LEU A 1 87 ? -8.454 8.341 14.374 1.00 81.56 87 LEU A O 1
ATOM 698 N N . GLN A 1 88 ? -7.818 7.897 12.269 1.00 74.38 88 GLN A N 1
ATOM 699 C CA . GLN A 1 88 ? -8.972 7.058 11.950 1.00 74.38 88 GLN A CA 1
ATOM 700 C C . GLN A 1 88 ? -8.953 5.744 12.737 1.00 74.38 88 GLN A C 1
ATOM 702 O O . GLN A 1 88 ? -9.974 5.350 13.299 1.00 74.38 88 GLN A O 1
ATOM 707 N N . SER A 1 89 ? -7.788 5.108 12.889 1.00 70.31 89 SER A N 1
ATOM 708 C CA . SER A 1 89 ? -7.636 3.912 13.731 1.00 70.31 89 SER A CA 1
ATOM 709 C C . SER A 1 89 ? -7.994 4.195 15.191 1.00 70.31 89 SER A C 1
ATOM 711 O O . SER A 1 89 ? -8.601 3.358 15.855 1.00 70.31 89 SER A O 1
ATOM 713 N N . ARG A 1 90 ? -7.680 5.395 15.702 1.00 69.12 90 ARG A N 1
ATOM 714 C CA . ARG A 1 90 ? -8.058 5.811 17.061 1.00 69.12 90 ARG A CA 1
ATOM 715 C C . ARG A 1 90 ? -9.561 6.011 17.233 1.00 69.12 90 ARG A C 1
ATOM 717 O O . ARG A 1 90 ? -10.026 5.753 18.340 1.00 69.12 90 ARG A O 1
ATOM 724 N N . LYS A 1 91 ? -10.269 6.446 16.185 1.00 66.75 91 LYS A N 1
ATOM 725 C CA . LYS A 1 91 ? -11.733 6.613 16.148 1.00 66.75 91 LYS A CA 1
ATOM 726 C C . LYS A 1 91 ? -12.499 5.316 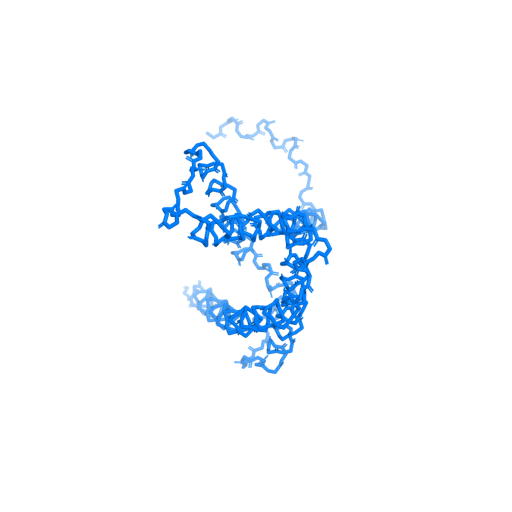15.840 1.00 66.75 91 LYS A C 1
ATOM 728 O O . LYS A 1 91 ? -13.714 5.365 15.712 1.00 66.75 91 LYS A O 1
ATOM 733 N N . GLY A 1 92 ? -11.814 4.177 15.703 1.00 59.03 92 GLY A N 1
ATOM 734 C CA . GLY A 1 92 ? -12.469 2.896 15.427 1.00 59.03 92 GLY A CA 1
ATOM 735 C C . GLY A 1 92 ? -12.715 2.633 13.941 1.00 59.03 92 GLY A C 1
ATOM 736 O O . GLY A 1 92 ? -13.711 2.026 13.581 1.00 59.03 92 GLY A O 1
ATOM 737 N N . PHE A 1 93 ? -11.817 3.052 13.042 1.00 53.78 93 PHE A N 1
ATOM 738 C CA . PHE A 1 93 ? -11.932 2.738 11.607 1.00 53.78 93 PHE A CA 1
ATOM 739 C C . PHE A 1 93 ? -12.129 1.243 11.314 1.00 53.78 93 PHE A C 1
ATOM 741 O O . PHE A 1 93 ? -12.898 0.894 10.427 1.00 53.78 93 PHE A O 1
ATOM 748 N N . ALA A 1 94 ? -11.462 0.374 12.075 1.00 51.06 94 ALA A N 1
ATOM 749 C CA . ALA A 1 94 ? -11.608 -1.075 11.969 1.00 51.06 94 ALA A CA 1
ATOM 750 C C . ALA A 1 94 ? -12.721 -1.647 12.884 1.00 51.06 94 ALA A C 1
ATOM 752 O O . ALA A 1 94 ? -12.968 -2.848 12.861 1.00 51.06 94 ALA A O 1
ATOM 753 N N . ASP A 1 95 ? -13.384 -0.788 13.661 1.00 52.50 95 ASP A N 1
ATOM 754 C CA . ASP A 1 95 ? -14.416 -1.096 14.658 1.00 52.50 95 ASP A CA 1
ATOM 755 C C . ASP A 1 95 ? -15.741 -0.397 14.295 1.00 52.50 95 ASP A C 1
ATOM 757 O O . ASP A 1 95 ? -16.388 0.223 15.137 1.00 52.50 95 ASP A O 1
ATOM 761 N N . ASP A 1 96 ? -16.136 -0.445 13.014 1.00 49.19 96 ASP A N 1
ATOM 762 C CA . ASP A 1 96 ? -17.498 -0.074 12.610 1.00 49.19 96 ASP A CA 1
ATOM 763 C C . ASP A 1 96 ? -18.472 -1.067 13.265 1.00 49.19 96 ASP A C 1
ATOM 765 O O . ASP A 1 96 ? -18.705 -2.163 12.754 1.00 49.19 96 ASP A O 1
ATOM 769 N N . GLY A 1 97 ? -18.983 -0.693 14.440 1.00 49.44 97 GLY A N 1
ATOM 770 C CA . GLY A 1 97 ? -20.002 -1.435 15.179 1.00 49.44 97 GLY A CA 1
ATOM 771 C C . GLY A 1 97 ? -19.495 -2.307 16.328 1.00 49.44 97 GLY A C 1
ATOM 772 O O . GLY A 1 97 ? -20.040 -3.385 16.522 1.00 49.44 97 GLY A O 1
ATOM 773 N N . ASN A 1 98 ? -18.480 -1.882 17.094 1.00 50.88 98 ASN A N 1
ATOM 774 C CA . ASN A 1 98 ? -18.065 -2.565 18.337 1.00 50.88 98 ASN A CA 1
ATOM 775 C C . ASN A 1 98 ? -17.577 -4.021 18.155 1.00 50.88 98 ASN A C 1
ATOM 777 O O . ASN A 1 98 ? -17.412 -4.763 19.127 1.00 50.88 98 ASN A O 1
ATOM 781 N N . ARG A 1 99 ? -17.313 -4.451 16.920 1.00 54.78 99 ARG A N 1
ATOM 782 C CA . ARG A 1 99 ? -17.007 -5.833 16.539 1.00 54.78 99 ARG A CA 1
ATOM 783 C C . ARG A 1 99 ? -15.737 -6.379 17.201 1.00 54.78 99 ARG A C 1
ATOM 785 O O . ARG A 1 99 ? -15.652 -7.579 17.470 1.00 54.78 99 ARG A O 1
ATOM 792 N N . PHE A 1 100 ? -14.753 -5.529 17.504 1.00 54.22 100 PHE A N 1
ATOM 793 C CA . PHE A 1 100 ? -13.588 -5.950 18.294 1.00 54.22 100 PHE A CA 1
ATOM 794 C C . PHE A 1 100 ? -13.881 -6.062 19.785 1.00 54.22 100 PHE A C 1
ATOM 796 O O . PHE A 1 100 ? -13.213 -6.833 20.474 1.00 54.22 100 PHE A O 1
ATOM 803 N N . SER A 1 101 ? -14.853 -5.298 20.277 1.00 51.69 101 SER A N 1
ATOM 804 C CA . SER A 1 101 ? -15.269 -5.346 21.672 1.00 51.69 101 SER A CA 1
ATOM 805 C C . SER A 1 101 ? -16.158 -6.560 21.955 1.00 51.69 101 SER A C 1
ATOM 807 O O . SER A 1 101 ? -16.040 -7.135 23.028 1.00 51.69 101 SER A O 1
ATOM 809 N N . GLU A 1 102 ? -16.971 -7.005 20.995 1.00 56.81 102 GLU A N 1
ATOM 810 C CA . GLU A 1 102 ? -17.928 -8.108 21.175 1.00 56.81 102 GLU A CA 1
ATOM 811 C C . GLU A 1 102 ? -17.314 -9.507 20.999 1.00 56.81 102 GLU A C 1
ATOM 813 O O . GLU A 1 102 ? -17.911 -10.498 21.415 1.00 56.81 102 GLU A O 1
ATOM 818 N N . THR A 1 103 ? -16.116 -9.620 20.410 1.00 60.59 103 THR A N 1
ATOM 819 C CA . THR A 1 103 ? -15.503 -10.929 20.126 1.00 60.59 103 THR A CA 1
ATOM 820 C C . THR A 1 103 ? -14.421 -11.293 21.154 1.00 60.59 103 THR A C 1
ATOM 822 O O . THR A 1 103 ? -13.361 -10.668 21.207 1.00 60.59 103 THR A O 1
ATOM 825 N N . ASP A 1 104 ? -14.625 -12.367 21.927 1.00 64.00 104 ASP A N 1
ATOM 826 C CA . ASP A 1 104 ? -13.673 -12.817 22.963 1.00 64.00 104 ASP A CA 1
ATOM 827 C C . ASP A 1 104 ? -12.320 -13.301 22.412 1.00 64.00 104 ASP A C 1
ATOM 829 O O . ASP A 1 104 ? -11.269 -13.157 23.061 1.00 64.00 104 ASP A O 1
ATOM 833 N N . A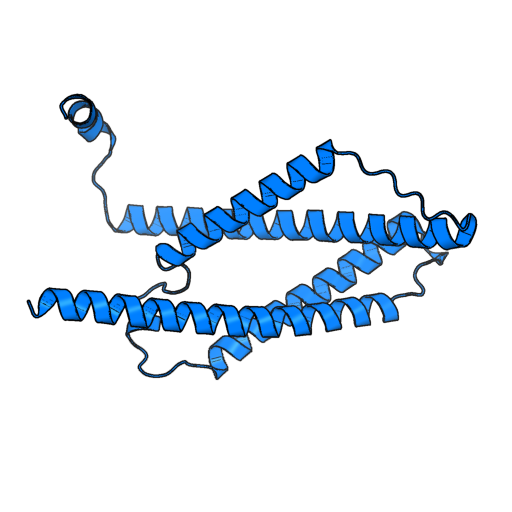RG A 1 105 ? -12.338 -13.874 21.203 1.00 70.06 105 ARG A N 1
ATOM 834 C CA . ARG A 1 105 ? -11.176 -14.437 20.500 1.00 70.06 105 ARG A CA 1
ATOM 835 C C . ARG A 1 105 ? -10.969 -13.743 19.159 1.00 70.06 105 ARG A C 1
ATOM 837 O O . ARG A 1 105 ? -11.925 -13.415 18.469 1.00 70.06 105 ARG A O 1
ATOM 844 N N . PHE A 1 106 ? -9.707 -13.571 18.767 1.00 75.00 106 PHE A N 1
ATOM 845 C CA . PHE A 1 106 ? -9.353 -12.983 17.476 1.00 75.00 106 PHE A CA 1
ATOM 846 C C . PHE A 1 106 ? -9.866 -13.868 16.321 1.00 75.00 106 PHE A C 1
ATOM 848 O O . PHE A 1 106 ? -9.432 -15.021 16.220 1.00 75.00 106 PHE A O 1
ATOM 855 N N . PRO A 1 107 ? -10.752 -13.371 15.433 1.00 77.38 107 PRO A N 1
ATOM 856 C CA . PRO A 1 107 ? -11.271 -14.149 14.312 1.00 77.38 107 PRO A CA 1
ATOM 857 C C . PRO A 1 107 ? -10.239 -14.191 13.174 1.00 77.38 107 PRO A C 1
ATOM 859 O O . PRO A 1 107 ? -10.383 -13.540 12.138 1.00 77.38 107 PRO A O 1
ATOM 862 N N . GLY A 1 108 ? -9.172 -14.967 13.382 1.00 80.06 108 GLY A N 1
ATOM 863 C CA . GLY A 1 108 ? -8.017 -15.025 12.485 1.00 80.06 108 GLY A CA 1
ATOM 864 C C . GLY A 1 108 ? -8.361 -15.437 11.055 1.00 80.06 108 GLY A C 1
ATOM 865 O O . GLY A 1 108 ? -7.802 -14.872 10.124 1.00 80.06 108 GLY A O 1
ATOM 866 N N . GLY A 1 109 ? -9.327 -16.344 10.864 1.00 81.19 109 GLY A N 1
ATOM 867 C CA . GLY A 1 109 ? -9.762 -16.770 9.528 1.00 81.19 109 GLY A CA 1
ATOM 868 C C . GLY A 1 109 ? -10.386 -15.641 8.702 1.00 81.19 109 GLY A C 1
ATOM 869 O O . GLY A 1 109 ? -10.067 -15.493 7.526 1.00 81.19 109 GLY A O 1
ATOM 870 N N . TYR A 1 110 ? -11.213 -14.792 9.323 1.00 81.56 110 TYR A N 1
ATOM 871 C CA . TYR A 1 110 ? -11.817 -13.643 8.643 1.00 81.56 110 TYR A CA 1
ATOM 872 C C . TYR A 1 110 ? -10.756 -12.61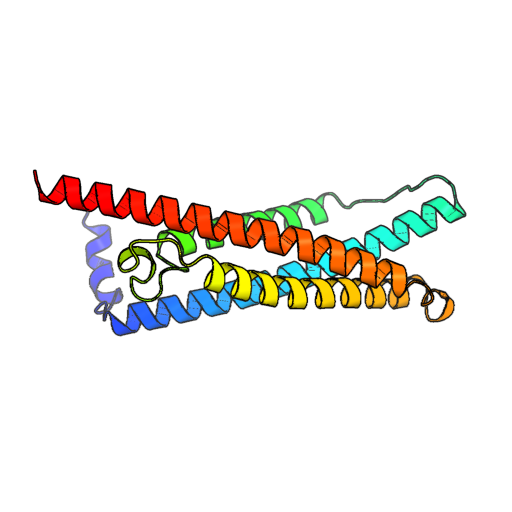7 8.236 1.00 81.56 110 TYR A C 1
ATOM 874 O O . TYR A 1 110 ? -10.716 -12.190 7.084 1.00 81.56 110 TYR A O 1
ATOM 882 N N . PHE A 1 111 ? -9.866 -12.244 9.161 1.00 82.62 111 PHE A N 1
ATOM 883 C CA . PHE A 1 111 ? -8.818 -11.265 8.868 1.00 82.62 111 PHE A CA 1
ATOM 884 C C . PHE A 1 111 ? -7.770 -11.805 7.898 1.00 82.62 111 PHE A C 1
ATOM 886 O O . PHE A 1 111 ? -7.295 -11.051 7.058 1.00 82.62 111 PHE A O 1
ATOM 893 N N . ALA A 1 112 ? -7.459 -13.101 7.939 1.00 87.25 112 ALA A N 1
ATOM 894 C CA . ALA A 1 112 ? -6.632 -13.736 6.921 1.00 87.25 112 ALA A CA 1
ATOM 895 C C . ALA A 1 112 ? -7.300 -13.672 5.540 1.00 87.25 112 ALA A C 1
ATOM 897 O O . ALA A 1 112 ? -6.638 -13.333 4.567 1.00 87.25 112 ALA A O 1
ATOM 898 N N . LEU A 1 113 ? -8.609 -13.922 5.437 1.00 86.06 113 LEU A N 1
ATOM 899 C CA . LEU A 1 113 ? -9.324 -13.836 4.162 1.00 86.06 113 LEU A CA 1
ATOM 900 C C . LEU A 1 113 ? -9.350 -12.403 3.611 1.00 86.06 113 LEU A C 1
ATOM 902 O 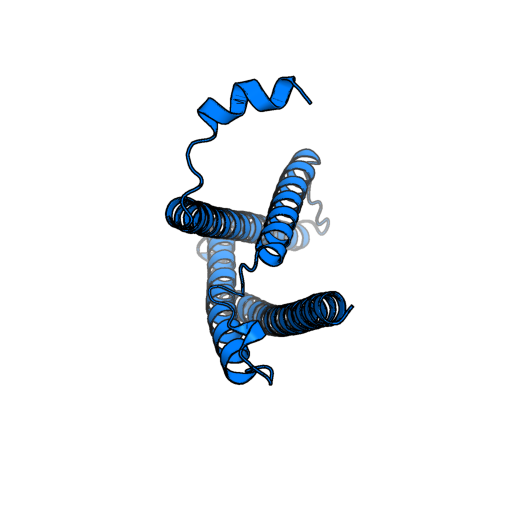O . LEU A 1 113 ? -9.026 -12.193 2.445 1.00 86.06 113 LEU A O 1
ATOM 906 N N . VAL A 1 114 ? -9.669 -11.410 4.447 1.00 86.31 114 VAL A N 1
ATOM 907 C CA . VAL A 1 114 ? -9.672 -9.993 4.042 1.00 86.31 114 VAL A CA 1
ATOM 908 C C . VAL A 1 114 ? -8.272 -9.534 3.627 1.00 86.31 114 VAL A C 1
ATOM 910 O O . VAL A 1 114 ? -8.116 -8.953 2.554 1.00 86.31 114 VAL A O 1
ATOM 913 N N . SER A 1 115 ? -7.247 -9.839 4.429 1.00 88.81 115 SER A N 1
ATOM 914 C CA . SER A 1 115 ? -5.850 -9.547 4.087 1.00 88.81 115 SER A CA 1
ATOM 915 C C . SER A 1 115 ? -5.412 -10.267 2.815 1.00 88.81 115 SER A C 1
ATOM 917 O O . SER A 1 115 ? -4.679 -9.691 2.021 1.00 88.81 115 SER A O 1
ATOM 919 N N . GLY A 1 116 ? -5.861 -11.506 2.604 1.00 91.69 116 GLY A N 1
ATOM 920 C CA . GLY A 1 116 ? -5.554 -12.301 1.418 1.00 91.69 116 GLY A CA 1
ATOM 921 C C . GLY A 1 116 ? -6.142 -11.688 0.153 1.00 91.69 116 GLY A C 1
ATOM 922 O O . GLY A 1 116 ? -5.423 -11.493 -0.822 1.00 91.69 116 GLY A O 1
ATOM 923 N N . LEU A 1 117 ? -7.420 -11.304 0.182 1.00 92.25 117 LEU A N 1
ATOM 924 C CA . LEU A 1 117 ? -8.070 -10.624 -0.941 1.00 92.25 117 LEU A CA 1
ATOM 925 C C . LEU A 1 117 ? -7.393 -9.284 -1.254 1.00 92.25 117 LEU A C 1
ATOM 927 O O . LEU A 1 117 ? -7.067 -9.017 -2.409 1.00 92.25 117 LEU A O 1
ATOM 931 N N . ALA A 1 118 ? -7.124 -8.470 -0.229 1.00 90.25 118 ALA A N 1
ATOM 932 C CA . ALA A 1 118 ? -6.418 -7.201 -0.392 1.00 90.25 118 ALA A CA 1
ATOM 933 C C . ALA A 1 118 ? -5.005 -7.398 -0.969 1.00 90.25 118 ALA A C 1
ATOM 935 O O . ALA A 1 118 ? -4.605 -6.674 -1.880 1.00 90.25 118 ALA A O 1
ATOM 936 N N . ALA A 1 119 ? -4.272 -8.403 -0.484 1.00 94.06 119 ALA A N 1
ATOM 937 C CA . ALA A 1 119 ? -2.943 -8.752 -0.969 1.00 94.06 119 ALA A CA 1
ATOM 938 C C . ALA A 1 119 ? -2.945 -9.198 -2.433 1.00 94.06 119 ALA A C 1
ATOM 940 O O . ALA A 1 119 ? -2.094 -8.753 -3.197 1.00 94.06 119 ALA A O 1
ATOM 941 N N . VAL A 1 120 ? -3.908 -10.028 -2.844 1.00 95.81 120 VAL A N 1
ATOM 942 C CA . VAL A 1 120 ? -4.041 -10.463 -4.242 1.00 95.81 120 VAL A CA 1
ATOM 943 C C . VAL A 1 120 ? -4.331 -9.272 -5.150 1.00 95.81 120 VAL A C 1
ATOM 945 O O . VAL A 1 120 ? -3.643 -9.095 -6.152 1.00 95.81 120 VAL A O 1
ATOM 948 N N . VAL A 1 121 ? -5.297 -8.422 -4.785 1.00 94.25 121 VAL A N 1
ATOM 949 C CA . VAL A 1 121 ? -5.630 -7.217 -5.565 1.00 94.25 121 VAL A CA 1
ATOM 950 C C . VAL A 1 121 ? -4.413 -6.301 -5.693 1.00 94.25 121 VAL A C 1
ATOM 952 O O . VAL A 1 121 ? -4.087 -5.864 -6.795 1.00 94.25 121 VAL A O 1
ATOM 955 N N . ALA A 1 122 ? -3.703 -6.050 -4.591 1.00 92.50 122 ALA A N 1
ATOM 956 C CA . ALA A 1 122 ? -2.498 -5.229 -4.600 1.00 92.50 122 ALA A CA 1
ATOM 957 C C . ALA A 1 122 ? -1.367 -5.857 -5.429 1.00 92.50 122 ALA A C 1
ATOM 959 O O . ALA A 1 122 ? -0.713 -5.152 -6.188 1.00 92.50 122 ALA A O 1
ATOM 960 N N . GLY A 1 123 ? -1.151 -7.171 -5.333 1.00 93.75 123 GLY A N 1
ATOM 961 C CA . GLY A 1 123 ? -0.131 -7.881 -6.106 1.00 93.75 123 GLY A CA 1
ATOM 962 C C . GLY A 1 123 ? -0.378 -7.821 -7.608 1.00 93.75 123 GLY A C 1
ATOM 963 O O . GLY A 1 123 ? 0.538 -7.518 -8.372 1.00 93.75 123 GLY A O 1
ATOM 964 N N . VAL A 1 124 ? -1.628 -8.044 -8.027 1.00 94.25 124 VAL A N 1
ATOM 965 C CA . VAL A 1 124 ? -2.043 -7.894 -9.429 1.00 94.25 124 VAL A CA 1
ATOM 966 C C . VAL A 1 124 ? -1.834 -6.454 -9.888 1.00 94.25 124 VAL A C 1
ATOM 968 O O . VAL A 1 124 ? -1.248 -6.229 -10.943 1.00 94.25 124 VAL A O 1
ATOM 971 N N . LEU A 1 125 ? -2.249 -5.476 -9.083 1.00 93.62 125 LEU A N 1
ATOM 972 C CA . LEU A 1 125 ? -2.059 -4.063 -9.393 1.00 93.62 125 LEU A CA 1
ATOM 973 C C . LEU A 1 125 ? -0.574 -3.704 -9.551 1.00 93.62 125 LEU A C 1
ATOM 975 O O . LEU A 1 125 ? -0.213 -3.062 -10.530 1.00 93.62 125 LEU A O 1
ATOM 979 N N . ILE A 1 126 ? 0.296 -4.154 -8.645 1.00 92.38 126 ILE A N 1
ATOM 980 C CA . ILE A 1 126 ? 1.746 -3.923 -8.719 1.00 92.38 126 ILE A CA 1
ATOM 981 C C . ILE A 1 126 ? 2.332 -4.545 -9.990 1.00 92.38 126 ILE A C 1
ATOM 983 O O . ILE A 1 126 ? 3.097 -3.883 -10.691 1.00 92.38 126 ILE A O 1
ATOM 987 N N . ALA A 1 127 ? 1.949 -5.781 -10.323 1.00 92.19 127 ALA A N 1
ATOM 988 C CA . ALA A 1 127 ? 2.391 -6.434 -11.552 1.00 92.19 127 ALA A CA 1
ATOM 989 C C . ALA A 1 127 ? 1.942 -5.653 -12.801 1.00 92.19 127 ALA A C 1
ATOM 991 O O . ALA A 1 127 ? 2.741 -5.435 -13.709 1.00 92.19 127 ALA A O 1
ATOM 992 N N . LEU A 1 128 ? 0.696 -5.170 -12.830 1.00 91.19 128 LEU A N 1
ATOM 993 C CA . LEU A 1 128 ? 0.177 -4.354 -13.931 1.00 91.19 128 LEU A CA 1
ATOM 994 C C . LEU A 1 128 ? 0.912 -3.017 -14.052 1.00 91.19 128 LEU A C 1
ATOM 996 O O . LEU A 1 128 ? 1.328 -2.654 -15.148 1.00 91.19 128 LEU A O 1
ATOM 1000 N N . LEU A 1 129 ? 1.119 -2.301 -12.943 1.00 91.94 129 LEU A N 1
ATOM 1001 C CA . LEU A 1 129 ? 1.872 -1.043 -12.935 1.00 91.94 129 LEU A CA 1
ATOM 1002 C C . LEU A 1 129 ? 3.301 -1.247 -13.437 1.00 91.94 129 LEU A C 1
ATOM 1004 O O . LEU A 1 129 ? 3.812 -0.416 -14.185 1.00 91.94 129 LEU A O 1
ATOM 1008 N N . ARG A 1 130 ? 3.925 -2.369 -13.070 1.00 89.88 130 ARG A N 1
ATOM 1009 C CA . ARG A 1 130 ? 5.253 -2.735 -13.551 1.00 89.88 130 ARG A CA 1
ATOM 1010 C C . ARG A 1 130 ? 5.270 -2.960 -15.063 1.00 89.88 130 ARG A C 1
ATOM 1012 O O . ARG A 1 130 ? 6.120 -2.385 -15.733 1.00 89.88 130 ARG A O 1
ATOM 1019 N N . VAL A 1 131 ? 4.324 -3.732 -15.600 1.00 89.12 131 VAL A N 1
ATOM 1020 C CA . VAL A 1 131 ? 4.205 -3.958 -17.052 1.00 89.12 131 VAL A CA 1
ATOM 1021 C C . VAL A 1 131 ? 3.958 -2.643 -17.793 1.00 89.12 131 VAL A C 1
ATOM 1023 O O . VAL A 1 131 ? 4.601 -2.375 -18.804 1.00 89.12 131 VAL A O 1
ATOM 1026 N N . LEU A 1 132 ? 3.069 -1.787 -17.283 1.00 89.50 132 LEU A N 1
ATOM 1027 C CA . LEU A 1 132 ? 2.804 -0.472 -17.874 1.00 89.50 132 LEU A CA 1
ATOM 1028 C C . LEU A 1 132 ? 4.064 0.405 -17.895 1.00 89.50 132 LEU A C 1
ATOM 1030 O O . LEU A 1 132 ? 4.357 1.035 -18.911 1.00 89.50 132 LEU A O 1
ATOM 1034 N N . ALA A 1 133 ? 4.835 0.404 -16.807 1.00 89.25 133 ALA A N 1
ATOM 1035 C CA . ALA A 1 133 ? 6.086 1.145 -16.721 1.00 89.25 133 ALA A CA 1
ATOM 1036 C C . ALA A 1 133 ? 7.140 0.613 -17.713 1.00 89.25 133 ALA A C 1
ATOM 1038 O O . ALA A 1 133 ? 7.844 1.400 -18.347 1.00 89.25 133 ALA A O 1
ATOM 1039 N N . GLU A 1 134 ? 7.225 -0.708 -17.900 1.00 87.06 134 GLU A N 1
ATOM 1040 C CA . GLU A 1 134 ? 8.112 -1.330 -18.894 1.00 87.06 134 GLU A CA 1
ATOM 1041 C C . GLU A 1 134 ? 7.719 -0.949 -20.318 1.00 87.06 134 GLU A C 1
ATOM 1043 O O . GLU A 1 134 ? 8.581 -0.544 -21.099 1.00 87.06 134 GLU A O 1
ATOM 1048 N N . LEU A 1 135 ? 6.424 -0.986 -20.638 1.00 87.25 135 LEU A N 1
ATOM 1049 C CA . LEU A 1 135 ? 5.915 -0.556 -21.939 1.00 87.25 135 LEU A CA 1
ATOM 1050 C C . LEU A 1 135 ? 6.215 0.924 -22.212 1.00 87.25 135 LEU A C 1
ATOM 1052 O O . LEU A 1 135 ? 6.574 1.267 -23.337 1.00 87.25 135 LEU A O 1
ATOM 1056 N N . GLN A 1 136 ? 6.116 1.795 -21.201 1.00 87.25 136 GLN A N 1
ATOM 1057 C CA . GLN A 1 136 ? 6.446 3.215 -21.349 1.00 87.25 136 GLN A CA 1
ATOM 1058 C C . GLN A 1 136 ? 7.941 3.436 -21.629 1.00 87.25 136 GLN A C 1
ATOM 1060 O O . GLN A 1 136 ? 8.289 4.257 -22.476 1.00 87.25 136 GLN A O 1
ATOM 1065 N N . VAL A 1 137 ? 8.830 2.757 -20.897 1.00 85.06 137 VAL A N 1
ATOM 1066 C CA . VAL A 1 137 ? 10.278 3.038 -20.943 1.00 85.06 137 VAL A CA 1
ATOM 1067 C C . VAL A 1 137 ? 10.986 2.279 -22.068 1.00 85.06 137 VAL A C 1
ATOM 1069 O O . VAL A 1 137 ? 11.898 2.821 -22.694 1.00 85.06 137 VAL A O 1
ATOM 1072 N N . LEU A 1 138 ? 10.596 1.028 -22.319 1.00 82.06 138 LEU A N 1
ATOM 1073 C CA . LEU A 1 138 ? 11.268 0.112 -23.250 1.00 82.06 138 LEU A CA 1
ATOM 1074 C C . LEU A 1 138 ? 10.470 -0.135 -24.543 1.00 82.06 138 LEU A C 1
ATOM 1076 O O . LEU A 1 138 ? 10.998 -0.738 -25.480 1.00 82.06 138 LEU A O 1
ATOM 1080 N N . GLY A 1 139 ? 9.215 0.317 -24.619 1.00 80.12 139 GLY A N 1
ATOM 1081 C CA . GLY A 1 139 ? 8.330 0.052 -25.754 1.00 80.12 139 GLY A CA 1
ATOM 1082 C C . GLY A 1 139 ? 7.907 -1.420 -25.866 1.00 80.12 139 GLY A C 1
ATOM 1083 O O . GLY A 1 139 ? 8.055 -2.214 -24.938 1.00 80.12 139 GLY A O 1
ATOM 1084 N N . SER A 1 140 ? 7.388 -1.809 -27.036 1.00 69.31 140 SER A N 1
ATOM 1085 C CA . SER A 1 140 ? 6.874 -3.168 -27.299 1.00 69.31 140 SER A CA 1
ATOM 1086 C C . SER A 1 140 ? 7.947 -4.263 -27.315 1.00 69.31 140 SER A C 1
ATOM 1088 O O . SER A 1 140 ? 7.619 -5.440 -27.201 1.00 69.31 140 SER A O 1
ATOM 1090 N N . VAL A 1 141 ? 9.223 -3.889 -27.435 1.00 57.41 141 VAL A N 1
ATOM 1091 C CA . VAL A 1 141 ? 10.357 -4.824 -27.519 1.00 57.41 141 VAL A CA 1
ATOM 1092 C C . VAL A 1 141 ? 10.832 -5.268 -26.126 1.00 57.41 141 VAL A C 1
ATOM 1094 O O . VAL A 1 141 ? 11.345 -6.372 -25.981 1.00 57.41 141 VAL A O 1
ATOM 1097 N N . GLY A 1 142 ? 10.608 -4.454 -25.085 1.00 56.56 142 GLY A N 1
ATOM 1098 C CA . GLY A 1 142 ? 10.947 -4.775 -23.690 1.00 56.56 142 GLY A CA 1
ATOM 1099 C C . GLY A 1 142 ? 9.863 -5.529 -22.917 1.00 56.56 142 GLY A C 1
ATOM 1100 O O . GLY A 1 142 ? 10.077 -5.898 -21.766 1.00 56.56 142 GLY A O 1
ATOM 1101 N N . ALA A 1 143 ? 8.713 -5.797 -23.542 1.00 56.12 143 ALA A N 1
ATOM 1102 C CA . ALA A 1 143 ? 7.575 -6.475 -22.928 1.00 56.12 143 ALA A CA 1
ATOM 1103 C C . ALA A 1 143 ? 7.829 -7.965 -22.622 1.00 56.12 143 ALA A C 1
ATOM 1105 O O . ALA A 1 143 ? 6.887 -8.695 -22.373 1.00 56.12 143 ALA A O 1
ATOM 1106 N N . SER A 1 144 ? 9.058 -8.480 -22.661 1.00 59.22 144 SER A N 1
ATOM 1107 C CA . SER A 1 144 ? 9.347 -9.894 -22.380 1.00 59.22 144 SER A CA 1
ATOM 1108 C C . SER A 1 144 ? 9.408 -10.230 -20.883 1.00 59.22 144 SER A C 1
ATOM 1110 O O . SER A 1 144 ? 9.502 -11.404 -20.528 1.00 59.22 144 SER A O 1
ATOM 1112 N N . ALA A 1 145 ? 9.333 -9.238 -19.990 1.00 70.38 145 ALA A N 1
ATOM 1113 C CA . ALA A 1 145 ? 9.520 -9.415 -18.548 1.00 70.38 145 ALA A CA 1
ATOM 1114 C C . ALA A 1 145 ? 8.215 -9.631 -17.746 1.00 70.38 145 ALA A C 1
ATOM 1116 O O . ALA A 1 145 ? 8.198 -9.446 -16.528 1.00 70.38 145 ALA A O 1
ATOM 1117 N N . TRP A 1 146 ? 7.142 -10.128 -18.381 1.00 78.62 146 TRP A N 1
ATOM 1118 C CA . TRP A 1 146 ? 5.888 -10.516 -17.701 1.00 78.62 146 TRP A CA 1
ATOM 1119 C C . TRP A 1 146 ? 6.124 -11.411 -16.479 1.00 78.62 146 TRP A C 1
ATOM 1121 O O . TRP A 1 146 ? 5.467 -11.256 -15.451 1.00 78.62 146 TRP A O 1
ATOM 1131 N N . PHE A 1 147 ? 7.090 -12.330 -16.576 1.00 83.19 147 PHE A N 1
ATOM 1132 C CA . PHE A 1 147 ? 7.458 -13.208 -15.469 1.00 83.19 147 PHE A CA 1
ATOM 1133 C C . PHE A 1 147 ? 8.063 -12.431 -14.292 1.00 83.19 147 PHE A C 1
ATOM 1135 O O . PHE A 1 147 ? 7.678 -12.653 -13.147 1.00 83.19 147 PHE A O 1
ATOM 1142 N N . ALA A 1 148 ? 8.961 -11.479 -14.556 1.00 83.69 148 ALA A N 1
ATOM 1143 C CA . ALA A 1 148 ? 9.557 -10.652 -13.509 1.00 83.69 148 ALA A CA 1
ATOM 1144 C C . ALA A 1 148 ? 8.503 -9.759 -12.833 1.00 83.69 148 ALA A C 1
ATOM 1146 O O . ALA A 1 148 ? 8.487 -9.646 -11.606 1.00 83.69 148 ALA A O 1
ATOM 1147 N N . ALA A 1 149 ? 7.573 -9.197 -13.612 1.00 88.44 149 ALA A N 1
ATOM 1148 C CA . ALA A 1 149 ? 6.444 -8.439 -13.081 1.00 88.44 149 ALA A CA 1
ATOM 1149 C C . ALA A 1 149 ? 5.530 -9.306 -12.197 1.00 88.44 149 ALA A C 1
ATOM 1151 O O . ALA A 1 149 ? 5.123 -8.869 -11.119 1.00 88.44 149 ALA A O 1
ATOM 1152 N N . ALA A 1 150 ? 5.259 -10.553 -12.600 1.00 90.25 150 ALA A N 1
ATOM 1153 C CA . ALA A 1 150 ? 4.474 -11.498 -11.809 1.00 90.25 150 ALA A CA 1
ATOM 1154 C C . ALA A 1 150 ? 5.167 -11.872 -10.487 1.00 90.25 150 ALA A C 1
ATOM 1156 O O . ALA A 1 150 ? 4.521 -11.887 -9.439 1.00 90.25 150 ALA A O 1
ATOM 1157 N N . VAL A 1 151 ? 6.482 -12.120 -10.507 1.00 91.62 151 VAL A N 1
ATOM 1158 C CA . VAL A 1 151 ? 7.272 -12.422 -9.299 1.00 91.62 151 VAL A CA 1
ATOM 1159 C C . VAL A 1 151 ? 7.296 -11.229 -8.340 1.00 91.62 151 VAL A C 1
ATOM 1161 O O . VAL A 1 151 ? 7.106 -11.399 -7.132 1.00 91.62 151 VAL A O 1
ATOM 1164 N N . LEU A 1 152 ? 7.472 -10.011 -8.857 1.00 90.50 152 LEU A N 1
ATOM 1165 C CA . LEU A 1 152 ? 7.401 -8.797 -8.046 1.00 90.50 152 LEU A CA 1
ATOM 1166 C C . LEU A 1 152 ? 6.008 -8.629 -7.422 1.00 90.50 152 LEU A C 1
ATOM 1168 O O . LEU A 1 152 ? 5.898 -8.430 -6.214 1.00 90.50 152 LEU A O 1
ATOM 1172 N N . GLY A 1 153 ? 4.945 -8.774 -8.217 1.00 91.69 153 GLY A N 1
ATOM 1173 C CA . GLY A 1 153 ? 3.570 -8.691 -7.726 1.00 91.69 153 GLY A CA 1
ATOM 1174 C C . GLY A 1 153 ? 3.275 -9.723 -6.636 1.00 91.69 153 GLY A C 1
ATOM 1175 O O . GLY A 1 153 ? 2.731 -9.376 -5.588 1.00 91.69 153 GLY A O 1
ATOM 1176 N N . LEU A 1 154 ? 3.698 -10.976 -6.833 1.00 94.50 154 LEU A N 1
ATOM 1177 C CA . LEU A 1 154 ? 3.521 -12.052 -5.857 1.00 94.50 154 LEU A CA 1
ATOM 1178 C C . LEU A 1 154 ? 4.302 -11.795 -4.563 1.00 94.50 154 LEU A C 1
ATOM 1180 O O . LEU A 1 154 ? 3.745 -11.931 -3.475 1.00 94.50 154 LEU A O 1
ATOM 1184 N N . SER A 1 155 ? 5.575 -11.409 -4.659 1.00 93.81 155 SER A N 1
ATOM 1185 C CA . SER A 1 155 ? 6.398 -11.133 -3.474 1.00 93.81 155 SER A CA 1
ATOM 1186 C C . SER A 1 155 ? 5.834 -9.977 -2.641 1.00 93.81 155 SER A C 1
ATOM 1188 O O . SER A 1 155 ? 5.731 -10.091 -1.418 1.00 93.81 155 SER A O 1
ATOM 1190 N N . MET A 1 156 ? 5.379 -8.904 -3.294 1.00 92.62 156 MET A N 1
ATOM 1191 C CA . MET A 1 156 ? 4.728 -7.783 -2.615 1.00 92.62 156 MET A CA 1
ATOM 1192 C C . MET A 1 156 ? 3.366 -8.165 -2.025 1.00 92.62 156 MET A C 1
ATOM 1194 O O . MET A 1 156 ? 3.043 -7.720 -0.925 1.00 92.62 156 MET A O 1
ATOM 1198 N N . ALA A 1 157 ? 2.590 -9.027 -2.692 1.00 93.69 157 ALA A N 1
ATOM 1199 C CA . ALA A 1 157 ? 1.342 -9.556 -2.143 1.00 93.69 157 ALA A CA 1
ATOM 1200 C C . ALA A 1 157 ? 1.583 -10.356 -0.856 1.00 93.69 157 ALA A C 1
ATOM 1202 O O . ALA A 1 157 ? 0.905 -10.129 0.144 1.00 93.69 157 ALA A O 1
ATOM 1203 N N . VAL A 1 158 ? 2.576 -11.251 -0.848 1.00 96.06 158 VAL A N 1
ATOM 1204 C CA . VAL A 1 158 ? 2.935 -12.036 0.345 1.00 96.06 158 VAL A CA 1
ATOM 1205 C C . VAL A 1 158 ? 3.352 -11.116 1.494 1.00 96.06 158 VAL A C 1
ATOM 1207 O O . VAL A 1 158 ? 2.881 -11.286 2.620 1.00 96.06 158 VAL A O 1
ATOM 1210 N N . LEU A 1 159 ? 4.182 -10.108 1.216 1.00 94.88 159 LEU A N 1
ATOM 1211 C CA . LEU A 1 159 ? 4.593 -9.131 2.222 1.00 94.88 159 LEU A CA 1
ATOM 1212 C C . LEU A 1 159 ? 3.391 -8.351 2.777 1.00 94.88 159 LEU A C 1
ATOM 1214 O O . LEU A 1 159 ? 3.229 -8.252 3.994 1.00 94.88 159 LEU A O 1
ATOM 1218 N N . LEU A 1 160 ? 2.525 -7.832 1.902 1.00 92.62 160 LEU A N 1
ATOM 1219 C CA . LEU A 1 160 ? 1.344 -7.071 2.305 1.00 92.62 160 LEU A CA 1
ATOM 1220 C C . LEU A 1 160 ? 0.370 -7.927 3.120 1.00 92.62 160 LEU A C 1
ATOM 1222 O O . LEU A 1 160 ? -0.159 -7.454 4.123 1.00 92.62 160 LEU A O 1
ATOM 1226 N N . PHE A 1 161 ? 0.169 -9.188 2.735 1.00 93.88 161 PHE A N 1
ATOM 1227 C CA . PHE A 1 161 ? -0.651 -10.136 3.484 1.00 93.88 161 PHE A CA 1
ATOM 1228 C C . PHE A 1 161 ? -0.174 -10.259 4.936 1.00 93.88 161 PHE A C 1
ATOM 1230 O O . PHE A 1 161 ? -0.964 -10.075 5.865 1.00 93.88 161 PHE A O 1
ATOM 1237 N N . VAL A 1 162 ? 1.124 -10.512 5.134 1.00 94.56 162 VAL A N 1
ATOM 1238 C CA . VAL A 1 162 ? 1.720 -10.646 6.470 1.00 94.56 162 VAL A CA 1
ATOM 1239 C C . VAL A 1 162 ? 1.570 -9.345 7.261 1.00 94.56 162 VAL A C 1
ATOM 1241 O O . VAL A 1 162 ? 1.126 -9.375 8.411 1.00 94.56 162 VAL A O 1
ATOM 1244 N N . LEU A 1 163 ? 1.869 -8.199 6.644 1.00 92.69 163 LEU A N 1
ATOM 1245 C CA . LEU A 1 163 ? 1.762 -6.891 7.294 1.00 92.69 163 LEU A CA 1
ATOM 1246 C C . LEU A 1 163 ? 0.324 -6.558 7.710 1.00 92.69 163 LEU A C 1
ATOM 1248 O O . LEU A 1 163 ? 0.118 -6.080 8.823 1.00 92.69 163 LEU A O 1
ATOM 1252 N N . LEU A 1 164 ? -0.674 -6.843 6.868 1.00 90.06 164 LEU A N 1
ATOM 1253 C CA . LEU A 1 164 ? -2.083 -6.601 7.186 1.00 90.06 164 LEU A CA 1
ATOM 1254 C C . LEU A 1 164 ? -2.575 -7.502 8.323 1.00 90.06 164 LEU A C 1
ATOM 1256 O O . LEU A 1 164 ? -3.244 -7.020 9.234 1.00 90.06 164 LEU A O 1
ATOM 1260 N N . VAL A 1 165 ? -2.211 -8.790 8.326 1.00 88.56 165 VAL A N 1
ATOM 1261 C CA . VAL A 1 165 ? -2.558 -9.703 9.431 1.00 88.56 165 VAL A CA 1
ATOM 1262 C C . VAL A 1 165 ? -1.952 -9.220 10.753 1.00 88.56 165 VAL A C 1
ATOM 1264 O O . VAL A 1 165 ? -2.654 -9.174 11.766 1.00 88.56 165 VAL A O 1
ATOM 1267 N N . ILE A 1 166 ? -0.681 -8.806 10.745 1.00 90.38 166 ILE A N 1
ATOM 1268 C CA . ILE A 1 166 ? -0.014 -8.239 11.926 1.00 90.38 166 ILE A CA 1
ATOM 1269 C C . ILE A 1 166 ? -0.703 -6.942 12.364 1.00 90.38 166 ILE A C 1
ATOM 1271 O O . ILE A 1 166 ? -0.980 -6.771 13.552 1.00 90.38 166 ILE A O 1
ATOM 1275 N N . ALA A 1 167 ? -1.024 -6.049 11.425 1.00 86.56 167 ALA A N 1
ATOM 1276 C CA . ALA A 1 167 ? -1.705 -4.794 11.719 1.00 86.56 167 ALA A CA 1
ATOM 1277 C C . ALA A 1 167 ? -3.070 -5.038 12.380 1.00 86.56 167 ALA A C 1
ATOM 1279 O O . ALA A 1 167 ? -3.337 -4.476 13.440 1.00 86.56 167 ALA A O 1
ATOM 1280 N N . PHE A 1 168 ? -3.893 -5.942 11.834 1.00 84.69 168 PHE A N 1
ATOM 1281 C CA . PHE A 1 168 ? -5.175 -6.312 12.440 1.00 84.69 168 PHE A CA 1
ATOM 1282 C C . PHE A 1 168 ? -5.011 -6.926 13.832 1.00 84.69 168 PHE A C 1
ATOM 1284 O O . PHE A 1 168 ? -5.791 -6.618 14.736 1.00 84.69 168 PHE A O 1
ATOM 1291 N N . TYR A 1 169 ? -3.985 -7.754 14.038 1.00 85.19 169 TYR A N 1
ATOM 1292 C CA . TYR A 1 169 ? -3.692 -8.323 15.351 1.00 85.19 169 TYR A CA 1
ATOM 1293 C C . TYR A 1 169 ? -3.300 -7.247 16.379 1.00 85.19 169 TYR A C 1
ATOM 1295 O O . TYR A 1 169 ? -3.795 -7.256 17.510 1.00 85.19 169 TYR A O 1
ATOM 1303 N N . ILE A 1 170 ? -2.459 -6.282 15.994 1.00 85.44 170 ILE A N 1
ATOM 1304 C CA . ILE A 1 170 ? -2.088 -5.147 16.851 1.00 85.44 170 ILE A CA 1
ATOM 1305 C C . ILE A 1 170 ? -3.322 -4.297 17.168 1.00 85.44 170 ILE A C 1
ATOM 1307 O O . ILE A 1 170 ? -3.562 -3.990 18.338 1.00 85.44 170 ILE A O 1
ATOM 1311 N N . SER A 1 171 ? -4.141 -3.966 16.165 1.00 81.94 171 SER A N 1
ATOM 1312 C CA . SER A 1 171 ? -5.387 -3.216 16.354 1.00 81.94 171 SER A CA 1
ATOM 1313 C C . SER A 1 171 ? -6.324 -3.909 17.345 1.00 81.94 171 SER A C 1
ATOM 1315 O O . SER A 1 171 ? -6.832 -3.257 18.258 1.00 81.94 171 SER A O 1
ATOM 1317 N N . PHE A 1 172 ? -6.477 -5.233 17.242 1.00 80.62 172 PHE A N 1
ATOM 1318 C CA . PHE A 1 172 ? -7.257 -6.030 18.190 1.00 80.62 172 PHE A CA 1
ATOM 1319 C C . PHE A 1 172 ? -6.706 -5.943 19.624 1.00 80.62 172 PHE A C 1
ATOM 1321 O O . PHE A 1 172 ? -7.457 -5.728 20.578 1.00 80.62 172 PHE A O 1
ATOM 1328 N N . ARG A 1 173 ? -5.384 -6.066 19.801 1.00 81.94 173 ARG A N 1
ATOM 1329 C CA . ARG A 1 173 ? -4.734 -5.969 21.121 1.00 81.94 173 ARG A CA 1
ATOM 1330 C C . ARG A 1 173 ? -4.917 -4.589 21.752 1.00 81.94 173 ARG A C 1
ATOM 1332 O O . ARG A 1 173 ? -5.212 -4.503 22.945 1.00 81.94 173 ARG A O 1
ATOM 1339 N N . VAL A 1 174 ? -4.767 -3.527 20.963 1.00 82.12 174 VAL A N 1
ATOM 1340 C CA . VAL A 1 174 ? -4.961 -2.143 21.418 1.00 82.12 174 VAL A CA 1
ATOM 1341 C C . VAL A 1 174 ? -6.417 -1.903 21.818 1.00 82.12 174 VAL A C 1
ATOM 1343 O O . VAL A 1 174 ? -6.658 -1.330 22.880 1.00 82.12 174 VAL A O 1
ATOM 1346 N N . ALA A 1 175 ? -7.381 -2.382 21.027 1.00 76.69 175 ALA A N 1
ATOM 1347 C CA . ALA A 1 175 ? -8.803 -2.272 21.350 1.00 76.69 175 ALA A CA 1
ATOM 1348 C C . ALA A 1 175 ? -9.137 -2.963 22.685 1.00 76.69 175 ALA A C 1
ATOM 1350 O O . ALA A 1 175 ? -9.732 -2.350 23.571 1.00 76.69 175 ALA A O 1
ATOM 1351 N N . LYS A 1 176 ? -8.647 -4.194 22.893 1.00 78.38 176 LYS A N 1
ATOM 1352 C CA . LYS A 1 176 ? -8.857 -4.938 24.146 1.00 78.38 176 LYS A CA 1
ATOM 1353 C C . LYS A 1 176 ? -8.214 -4.258 25.358 1.00 78.38 176 LYS A C 1
ATOM 1355 O O . LYS A 1 176 ? -8.799 -4.252 26.437 1.00 78.38 176 LYS A O 1
ATOM 1360 N N . SER A 1 177 ? -7.028 -3.666 25.191 1.00 80.56 177 SER A N 1
ATOM 1361 C CA . SER A 1 177 ? -6.372 -2.900 26.259 1.00 80.56 177 SER A CA 1
ATOM 1362 C C . SER A 1 177 ? -7.166 -1.653 26.649 1.00 80.56 177 SER A C 1
ATOM 1364 O O . SER A 1 177 ? -7.246 -1.341 27.832 1.00 80.56 177 SER A O 1
ATOM 1366 N N . ARG A 1 178 ? -7.753 -0.945 25.675 1.00 76.31 178 ARG A N 1
ATOM 1367 C CA . ARG A 1 178 ? -8.589 0.236 25.943 1.00 76.31 178 ARG A CA 1
ATOM 1368 C C . ARG A 1 178 ? -9.872 -0.131 26.671 1.00 76.31 178 ARG A C 1
ATOM 1370 O O . ARG A 1 178 ? -10.219 0.548 27.626 1.00 76.31 178 ARG A O 1
ATOM 1377 N N . ARG A 1 179 ? -10.529 -1.220 26.265 1.00 74.00 179 ARG A N 1
ATOM 1378 C CA . ARG A 1 179 ? -11.737 -1.711 26.936 1.00 74.00 179 ARG A CA 1
ATOM 1379 C C . ARG A 1 179 ? -11.478 -2.011 28.414 1.00 74.00 179 ARG A C 1
ATOM 1381 O O . ARG A 1 179 ? -12.180 -1.484 29.263 1.00 74.00 179 ARG A O 1
ATOM 1388 N N . ARG A 1 180 ? -10.410 -2.757 28.715 1.00 79.81 180 ARG A N 1
ATOM 1389 C CA . ARG A 1 180 ? -10.011 -3.065 30.101 1.00 79.81 180 ARG A CA 1
ATOM 1390 C C . ARG A 1 180 ? -9.739 -1.816 30.941 1.00 79.81 180 ARG A C 1
ATOM 1392 O O . ARG A 1 180 ? -10.058 -1.804 32.118 1.00 79.81 180 ARG A O 1
ATOM 1399 N N . ALA A 1 181 ? -9.141 -0.783 30.345 1.00 81.81 181 ALA A N 1
ATOM 1400 C CA . ALA A 1 181 ? -8.879 0.476 31.040 1.00 81.81 181 ALA A CA 1
ATOM 1401 C C . ALA A 1 181 ? -10.167 1.260 31.347 1.00 81.81 181 ALA A C 1
ATOM 1403 O O . ALA A 1 181 ? -10.231 1.934 32.366 1.00 81.81 181 ALA A O 1
ATOM 1404 N N . ILE A 1 182 ? -11.180 1.170 30.478 1.00 79.19 182 ILE A N 1
ATOM 1405 C CA . ILE A 1 182 ? -12.495 1.785 30.704 1.00 79.19 182 ILE A CA 1
ATOM 1406 C C . ILE A 1 182 ? -13.267 1.015 31.779 1.00 79.19 182 ILE A C 1
ATOM 1408 O O . ILE A 1 182 ? -13.812 1.641 32.676 1.00 79.19 182 ILE A O 1
ATOM 1412 N N . GLU A 1 183 ? -13.279 -0.320 31.713 1.00 79.69 183 GLU A N 1
ATOM 1413 C CA . GLU A 1 183 ? -13.920 -1.177 32.724 1.00 79.69 183 GLU A CA 1
ATOM 1414 C C . GLU A 1 183 ? -13.315 -0.932 34.117 1.00 79.69 183 GLU A C 1
ATOM 1416 O O . GLU A 1 183 ? -14.053 -0.679 35.059 1.00 79.69 183 GLU A O 1
ATOM 1421 N N . ALA A 1 184 ? -11.983 -0.867 34.233 1.00 81.31 184 ALA A N 1
ATOM 1422 C CA . ALA A 1 184 ? -11.315 -0.578 35.505 1.00 81.31 184 ALA A CA 1
ATOM 1423 C C . ALA A 1 184 ? -11.648 0.809 36.087 1.00 81.31 184 ALA A C 1
ATOM 1425 O O . ALA A 1 184 ? -11.661 0.962 37.297 1.00 81.31 184 ALA A O 1
ATOM 1426 N N . GLY A 1 185 ? -11.912 1.814 35.245 1.00 78.00 185 GLY A N 1
ATOM 1427 C CA . GLY A 1 185 ? -12.289 3.155 35.705 1.00 78.00 185 GLY A CA 1
ATOM 1428 C C . GLY A 1 185 ? -13.780 3.331 36.012 1.00 78.00 185 GLY A C 1
ATOM 1429 O O . GLY A 1 185 ? -14.172 4.415 36.425 1.00 78.00 185 GLY A O 1
ATOM 1430 N N . LEU A 1 186 ? -14.611 2.317 35.747 1.00 77.06 186 LEU A N 1
ATOM 1431 C CA . LEU A 1 186 ? -16.029 2.282 36.130 1.00 77.06 186 LEU A CA 1
ATOM 1432 C C . LEU A 1 186 ? -16.252 1.536 37.455 1.00 77.06 186 LEU A C 1
ATOM 1434 O O . LEU A 1 186 ? -17.302 1.715 38.069 1.00 77.06 186 LEU A O 1
ATOM 1438 N N . ASP A 1 187 ? -15.289 0.702 37.857 1.00 70.25 187 ASP A N 1
ATOM 1439 C CA . ASP A 1 187 ? -15.308 -0.071 39.103 1.00 70.25 187 ASP A CA 1
ATOM 1440 C C . ASP A 1 187 ? -14.723 0.706 40.312 1.00 70.25 187 ASP A C 1
ATOM 1442 O O . ASP A 1 187 ? -14.849 0.231 41.443 1.00 70.25 187 ASP A O 1
ATOM 1446 N N . ASP A 1 188 ? -14.122 1.886 40.082 1.00 54.81 188 ASP A N 1
ATOM 1447 C CA . ASP A 1 188 ? -13.615 2.848 41.086 1.00 54.81 188 ASP A CA 1
ATOM 1448 C C . ASP A 1 188 ? -14.632 3.976 41.370 1.00 54.81 188 ASP A C 1
ATOM 1450 O O . ASP A 1 188 ? -14.782 4.363 42.556 1.00 54.81 188 ASP A O 1
#

pLDDT: mean 78.81, std 12.33, range [49.19, 96.06]

Organism: NCBI:txid230658

Sequence (188 aa):
MKLIEQWRAYVGPVDERVEAESNRIYKVGFIMLTFGLLVALGYDTMVRQIVWMREIDMTGSGAMQYGMFHFAVVSWLLLTCLVCAVLQSRKGFADDGNRFSETDRFPGGYFALVSGLAAVVAGVLIALLRVLAELQVLGSVGASAWFAAAVLGLSMAVLLFVLLVIAFYISFRVAKSRRRAIEAGLDD